Protein 2Z4U (pdb70)

Solvent-accessible surface area: 11642 Å² total; per-residue (Å²): 85,76,64,19,75,6,47,0,20,109,22,69,81,115,136,1,31,72,7,0,102,43,0,25,78,42,0,62,20,107,108,67,91,1,18,40,5,34,3,0,1,49,70,108,65,99,45,87,14,0,18,0,75,0,47,7,70,93,79,105,37,0,14,0,0,0,38,12,29,30,0,114,8,1,0,0,11,5,122,31,116,62,68,30,4,29,0,20,5,92,66,32,64,98,102,40,28,65,44,0,49,71,26,14,0,106,88,75,150,44,61,54,145,56,26,0,119,12,39,26,105,44,67,22,0,19,114,79,2,64,27,101,32,10,37,98,15,74,0,2,8,119,44,1,25,58,8,0,40,98,0,4,23,49,71,104,26,87,74,107,26,2,0,37,0,0,0,0,0,17,0,1,1,0,8,0,0,11,0,90,33,1,9,68,35,2,48,97,22,24,136,145,44,18,73,4,31,44,25,0,29,8,0,15,114,28,17,37,131,1,0,87,15,0,12,58,3,151,132,10,41,15,110,75,84,23,110,5,80,45,48,106,79,71,134,33,76,0,92,102,5,103,75,2,86,88,17,3,1,0,0,36,73,24,77,61,136,27,80,67,97

InterPro domains:
  IPR001574 Ribosome-inactivating protein [PF00161] (14-214)
  IPR001574 Ribosome-inactivating protein [PTHR33453] (5-234)
  IPR016138 Ribosome-inactivating protein, subdomain 1 [G3DSA:3.40.420.10] (1-177)
  IPR01613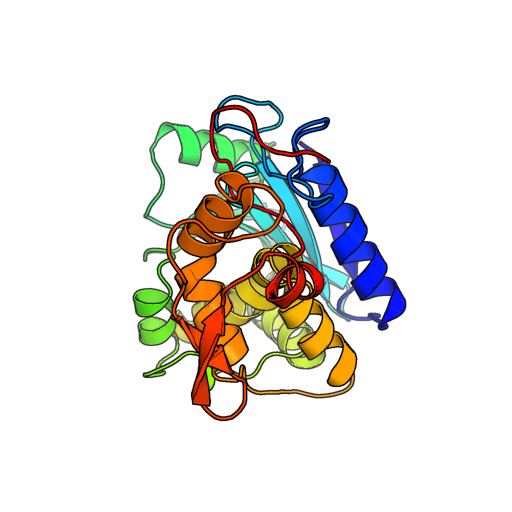9 Ribosome-inactivating protein, subdomain 2 [G3DSA:4.10.470.10] (180-258)
  IPR017988 Ribosome-inactivating protein conserved site [PS00275] (170-186)
  IPR017989 Ribosome-inactivating protein type 1/2 [PR00396] (14-27)
  IPR017989 Ribosome-inactivating protein type 1/2 [PR00396] (61-76)
  IPR017989 Ribosome-inactivating protein type 1/2 [PR00396] (134-148)
  IPR017989 Ribosome-inactivating protein type 1/2 [PR00396] (166-186)
  IPR017989 Ribosome-inactivating protein type 1/2 [PR00396] (198-215)
  IPR036041 Ribosome-inactivating protein superfamily [SSF56371] (2-260)

GO terms:
  GO:0030598 rRNA N-glycosylase activity (F, IDA)
  GO:0017148 negative regulation of translation (P, IDA)
  GO:0006952 defense response (P, IDA)

B-factor: mean 17.7, std 12.53, range [7.77, 157.91]

Organism: Phytolacca dioica (NCBI:txid29725)

Structure (mmCIF, N/CA/C/O backbone):
data_2Z4U
#
_entry.id   2Z4U
#
_cell.length_a   43.521
_cell.length_b   58.813
_cell.length_c   98.774
_cell.angle_alpha   90.00
_cell.angle_beta   90.00
_cell.angle_gamma   90.00
#
_symmetry.space_group_name_H-M   'P 21 21 21'
#
loop_
_entity.id
_entity.type
_entity.pdbx_description
1 polymer 'Ribosome-inactivating protein PD-L4'
2 non-polymer 1,2-ETHANEDIOL
3 water water
#
loop_
_atom_site.group_PDB
_atom_site.id
_atom_site.type_symbol
_atom_site.label_atom_id
_atom_site.label_alt_id
_atom_site.label_comp_id
_atom_site.label_asym_id
_atom_site.label_entity_id
_atom_site.label_seq_id
_atom_site.pdbx_PDB_ins_code
_atom_site.Cartn_x
_atom_site.Cartn_y
_atom_site.Cartn_z
_atom_site.occupancy
_atom_site.B_iso_or_equiv
_atom_site.auth_seq_id
_atom_site.auth_comp_id
_atom_site.auth_asym_id
_atom_site.auth_atom_id
_atom_site.pdbx_PDB_model_num
ATOM 1 N N . VAL A 1 1 ? -0.295 34.201 18.432 1.00 29.28 1 VAL A N 1
ATOM 2 C CA . VAL A 1 1 ? 0.857 33.317 18.256 1.00 22.37 1 VAL A CA 1
ATOM 3 C C . VAL A 1 1 ? 2.021 33.813 19.113 1.00 20.45 1 VAL A C 1
ATOM 4 O O . VAL A 1 1 ? 2.248 34.975 19.415 1.00 27.10 1 VAL A O 1
ATOM 8 N N . ASN A 1 2 ? 2.814 32.833 19.562 1.00 17.25 2 ASN A N 1
ATOM 9 C CA . ASN A 1 2 ? 3.952 33.100 20.430 1.00 19.43 2 ASN A CA 1
ATOM 10 C C . ASN A 1 2 ? 5.263 33.195 19.692 1.00 16.18 2 ASN A C 1
ATOM 11 O O . ASN A 1 2 ? 5.379 32.595 18.611 1.00 15.58 2 ASN A O 1
ATOM 16 N N . THR A 1 3 ? 6.166 33.994 20.289 1.00 15.12 3 THR A N 1
ATOM 17 C CA . THR A 1 3 ? 7.532 34.151 19.803 1.00 16.16 3 THR A CA 1
ATOM 18 C C . THR A 1 3 ? 8.513 33.493 20.776 1.00 16.11 3 THR A C 1
ATOM 19 O O . THR A 1 3 ? 8.515 33.818 21.967 1.00 24.62 3 THR A O 1
ATOM 23 N N . ILE A 1 4 ? 9.309 32.583 20.284 1.00 14.53 4 ILE A N 1
ATOM 24 C CA . ILE A 1 4 ? 10.406 31.974 21.006 1.00 15.85 4 ILE A CA 1
ATOM 25 C C . ILE A 1 4 ? 11.701 32.626 20.559 1.00 15.86 4 ILE A C 1
ATOM 26 O O . ILE A 1 4 ? 11.959 32.601 19.331 1.00 16.85 4 ILE A O 1
ATOM 31 N N . THR A 1 5 ? 12.487 33.169 21.471 1.00 14.06 5 THR A N 1
ATOM 32 C CA . THR A 1 5 ? 13.733 33.844 21.103 1.00 12.64 5 THR A CA 1
ATOM 33 C C . THR A 1 5 ? 14.905 32.984 21.430 1.00 12.39 5 THR A C 1
ATOM 34 O O . THR A 1 5 ? 14.974 32.397 22.548 1.00 15.21 5 THR A O 1
ATOM 38 N N . PHE A 1 6 ? 15.854 32.890 20.539 1.00 11.82 6 PHE A N 1
ATOM 39 C CA . PHE A 1 6 ? 17.130 32.221 20.746 1.00 11.50 6 PHE A CA 1
ATOM 40 C C . PHE A 1 6 ? 18.257 33.221 20.450 1.00 10.46 6 PHE A C 1
ATOM 41 O O . PHE A 1 6 ? 18.347 33.775 19.348 1.00 11.03 6 PHE A O 1
ATOM 49 N N . ASP A 1 7 ? 19.107 33.452 21.448 1.00 11.43 7 ASP A N 1
ATOM 50 C CA . ASP A 1 7 ? 20.213 34.397 21.353 1.00 10.53 7 ASP A CA 1
ATOM 51 C C . ASP A 1 7 ? 21.424 33.642 20.819 1.00 10.57 7 ASP A C 1
ATOM 52 O O . ASP A 1 7 ? 22.176 32.977 21.524 1.00 12.10 7 ASP A O 1
ATOM 57 N N . VAL A 1 8 ? 21.560 33.647 19.484 1.00 10.72 8 VAL A N 1
ATOM 58 C CA . VAL A 1 8 ? 22.639 32.925 18.818 1.00 10.73 8 VAL A CA 1
ATOM 59 C C . VAL A 1 8 ? 23.977 33.521 19.205 1.00 10.11 8 VAL A C 1
ATOM 60 O O . VAL A 1 8 ? 24.975 32.818 19.397 1.00 12.05 8 VAL A O 1
ATOM 64 N N . GLY A 1 9 ? 24.055 34.838 19.281 1.00 10.43 9 GLY A N 1
ATOM 65 C CA . GLY A 1 9 ? 25.268 35.556 19.589 1.00 12.33 9 GLY A CA 1
ATOM 66 C C . GLY A 1 9 ? 25.906 35.186 20.932 1.00 13.29 9 GLY A C 1
ATOM 67 O O . GLY A 1 9 ? 27.133 35.217 21.039 1.00 16.55 9 GLY A O 1
ATOM 68 N N . ASN A 1 10 ? 25.048 34.868 21.886 1.00 11.28 10 ASN A N 1
ATOM 69 C CA . ASN A 1 10 ? 25.524 34.517 23.233 1.00 11.48 10 ASN A CA 1
ATOM 70 C C . ASN A 1 10 ? 25.208 33.073 23.577 1.00 11.57 10 ASN A C 1
ATOM 71 O O . ASN A 1 10 ? 25.140 32.706 24.737 1.00 13.48 10 AS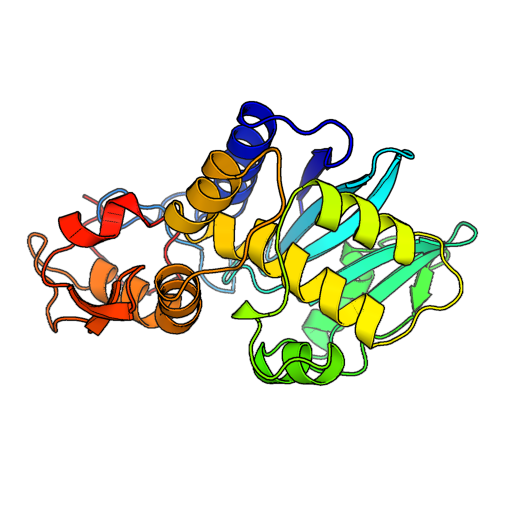N A O 1
ATOM 76 N N . ALA A 1 11 ? 25.006 32.203 22.586 1.00 11.46 11 ALA A N 1
ATOM 77 C CA . ALA A 1 11 ? 24.539 30.860 22.842 1.00 11.90 11 ALA A CA 1
ATOM 78 C C . ALA A 1 11 ? 25.502 30.011 23.657 1.00 11.29 11 ALA A C 1
ATOM 79 O O . ALA A 1 11 ? 26.718 30.159 23.546 1.00 13.40 11 ALA A O 1
ATOM 81 N N . THR A 1 12 ? 24.900 29.102 24.412 1.00 11.60 12 THR A N 1
ATOM 82 C CA . THR A 1 12 ? 25.595 28.012 25.089 1.00 11.38 12 THR A CA 1
ATOM 83 C C . THR A 1 12 ? 24.784 26.741 24.822 1.00 11.05 12 THR A C 1
ATOM 84 O O . THR A 1 12 ? 23.621 26.824 24.428 1.00 11.26 12 THR A O 1
ATOM 88 N N . ILE A 1 13 ? 25.382 25.618 25.149 1.00 11.34 13 ILE A N 1
ATOM 89 C CA . ILE A 1 13 ? 24.648 24.340 25.017 1.00 11.75 13 ILE A CA 1
ATOM 90 C C . ILE A 1 13 ? 23.402 24.373 25.824 1.00 12.00 13 ILE A C 1
ATOM 91 O O . ILE A 1 13 ? 22.346 23.947 25.271 1.00 13.57 13 ILE A O 1
ATOM 96 N N . ASN A 1 14 ? 23.431 24.837 27.067 1.00 13.26 14 ASN A N 1
ATOM 97 C CA . ASN A 1 14 ? 22.186 24.823 27.836 1.00 15.11 14 ASN A CA 1
ATOM 98 C C . ASN A 1 14 ? 21.147 25.785 27.310 1.00 13.26 14 ASN A C 1
ATOM 99 O O . ASN A 1 14 ? 19.978 25.482 27.362 1.00 14.00 14 ASN A O 1
ATOM 104 N N . LYS A 1 15 ? 21.566 26.947 26.787 1.00 12.40 15 LYS A N 1
ATOM 105 C CA . LYS A 1 15 ? 20.588 27.840 26.197 1.00 12.42 15 LYS A CA 1
ATOM 106 C C . LYS A 1 15 ? 19.915 27.219 24.966 1.00 11.74 15 LYS A C 1
ATOM 107 O O . LYS A 1 15 ? 18.748 27.408 24.702 1.00 11.72 15 LYS A O 1
ATOM 113 N N . TYR A 1 16 ? 20.712 26.475 24.164 1.00 10.93 16 TYR A N 1
ATOM 114 C CA . TYR A 1 16 ? 20.145 25.788 22.992 1.00 10.50 16 TYR A CA 1
ATOM 115 C C . TYR A 1 16 ? 19.168 24.686 23.384 1.00 10.47 16 TYR A C 1
ATOM 116 O O . TYR A 1 16 ? 18.138 24.495 22.788 1.00 11.24 16 TYR A O 1
ATOM 125 N N . ALA A 1 17 ? 19.556 23.949 24.427 1.00 11.95 17 ALA A N 1
ATOM 126 C CA . ALA A 1 17 ? 18.655 22.929 24.954 1.00 13.03 17 ALA A CA 1
ATOM 127 C C . ALA A 1 17 ? 17.344 23.551 25.413 1.00 12.40 17 ALA A C 1
ATOM 128 O O . ALA A 1 17 ? 16.287 22.958 25.133 1.00 13.23 17 ALA A O 1
ATOM 130 N N . THR A 1 18 ? 17.429 24.666 26.140 1.00 12.98 18 THR A N 1
ATOM 131 C CA . THR A 1 18 ? 16.206 25.326 26.575 1.00 13.44 18 THR A CA 1
ATOM 132 C C . THR A 1 18 ? 15.342 25.785 25.390 1.00 12.33 18 THR A C 1
ATOM 133 O O . THR A 1 18 ? 14.129 25.682 25.407 1.00 13.16 18 THR A O 1
ATOM 137 N N . PHE A 1 19 ? 16.023 26.344 24.383 1.00 12.20 19 PHE A N 1
ATOM 138 C CA . PHE A 1 19 ? 15.348 26.776 23.157 1.00 11.13 19 PHE A CA 1
ATOM 139 C C . PHE A 1 19 ? 14.597 25.607 22.527 1.00 10.16 19 PHE A C 1
ATOM 140 O O . PHE A 1 19 ? 13.415 25.764 22.152 1.00 10.84 19 PHE A O 1
ATOM 148 N N . MET A 1 20 ? 15.248 24.457 22.374 1.00 11.09 20 MET A N 1
ATOM 149 C CA . MET A 1 20 ? 14.619 23.279 21.778 1.00 11.16 20 MET A CA 1
ATOM 150 C C . MET A 1 20 ? 13.413 22.842 22.585 1.00 11.09 20 MET A C 1
ATOM 151 O O . MET A 1 20 ? 12.336 22.548 22.059 1.00 11.64 20 MET A O 1
ATOM 156 N N . GLU A 1 21 ? 13.568 22.809 23.920 1.00 11.72 21 GLU A N 1
ATOM 157 C CA . GLU A 1 21 ? 12.451 22.458 24.824 1.00 13.13 21 GLU A CA 1
ATOM 158 C C . GLU A 1 21 ? 11.302 23.421 24.652 1.00 12.14 21 GLU A C 1
ATOM 159 O O . GLU A 1 21 ? 10.141 22.992 24.543 1.00 13.21 21 GLU A O 1
ATOM 165 N N . SER A 1 22 ? 11.610 24.727 24.606 1.00 12.81 22 SER A N 1
ATOM 166 C CA . SER A 1 22 ? 10.562 25.730 24.492 1.00 13.10 22 SER A CA 1
ATOM 167 C C . SER A 1 22 ? 9.801 25.597 23.158 1.00 11.45 22 SER A C 1
ATOM 168 O O . SER A 1 22 ? 8.564 25.719 23.078 1.00 12.50 22 SER A O 1
ATOM 171 N N . LEU A 1 23 ? 10.557 25.389 22.063 1.00 11.39 23 LEU A N 1
ATOM 172 C CA . LEU A 1 23 ? 9.933 25.260 20.735 1.00 11.84 23 LEU A CA 1
ATOM 173 C C . LEU A 1 23 ? 9.087 24.011 20.652 1.00 10.56 23 LEU A C 1
ATOM 174 O O . LEU A 1 23 ? 7.958 24.045 20.182 1.00 11.19 23 LEU A O 1
ATOM 179 N N . ARG A 1 24 ? 9.581 22.879 21.159 1.00 11.03 24 ARG A N 1
ATOM 180 C CA . ARG A 1 24 ? 8.784 21.662 21.182 1.00 10.84 24 ARG A CA 1
ATOM 181 C C . ARG A 1 24 ? 7.536 21.846 22.038 1.00 11.14 24 ARG A C 1
ATOM 182 O O . ARG A 1 24 ? 6.440 21.398 21.615 1.00 12.25 24 ARG A O 1
ATOM 190 N N . ASN A 1 25 ? 7.681 22.491 23.220 1.00 11.69 25 ASN A N 1
ATOM 191 C CA . ASN A 1 25 ? 6.495 22.626 24.063 1.00 13.31 25 ASN A CA 1
ATOM 192 C C . ASN A 1 25 ? 5.452 23.565 23.514 1.00 12.38 25 ASN A C 1
ATOM 193 O O . ASN A 1 25 ? 4.259 23.401 23.758 1.00 14.18 25 ASN A O 1
ATOM 198 N N . GLU A 1 26 ? 5.904 24.571 22.765 1.00 12.64 26 GLU A N 1
ATOM 199 C CA . GLU A 1 26 ? 4.940 25.475 22.123 1.00 13.20 26 GLU A CA 1
ATOM 200 C C . GLU A 1 26 ? 4.201 24.798 20.978 1.00 14.34 26 GLU A C 1
ATOM 201 O O . GLU A 1 26 ? 2.978 24.921 20.743 1.00 17.46 26 GLU A O 1
ATOM 207 N N . ALA A 1 27 ? 4.984 24.067 20.160 1.00 13.59 27 ALA A N 1
ATOM 208 C CA . ALA A 1 27 ? 4.412 23.541 18.930 1.00 14.55 27 ALA A CA 1
ATOM 209 C C . ALA A 1 27 ? 3.571 22.283 19.135 1.00 12.92 27 ALA A C 1
ATOM 210 O O . ALA A 1 27 ? 2.568 22.067 18.414 1.00 14.58 27 ALA A O 1
ATOM 212 N N . LYS A 1 28 ? 3.934 21.416 20.069 1.00 12.56 28 LYS A N 1
ATOM 213 C CA . LYS A 1 28 ? 3.228 20.163 20.238 1.00 12.94 28 LYS A CA 1
ATOM 214 C C . LYS A 1 28 ? 1.774 20.376 20.535 1.00 13.00 28 LYS A C 1
ATOM 215 O O . LYS A 1 28 ? 1.327 21.390 21.118 1.00 13.19 28 LYS A O 1
ATOM 221 N N . ASP A 1 29 ? 0.944 19.433 20.100 1.00 12.99 29 ASP A N 1
ATOM 222 C CA . ASP A 1 29 ? -0.420 19.333 20.603 1.00 13.28 29 ASP A CA 1
ATOM 223 C C . ASP A 1 29 ? -0.402 19.255 22.108 1.00 13.84 29 ASP A C 1
ATOM 224 O O . ASP A 1 29 ? 0.493 18.629 22.688 1.00 16.34 29 ASP A O 1
ATOM 229 N N . PRO A 1 30 ? -1.342 19.881 22.869 1.00 15.35 30 PRO A N 1
ATOM 230 C CA . PRO A 1 30 ? -1.297 19.780 24.335 1.00 17.57 30 PRO A CA 1
ATOM 231 C C . PRO A 1 30 ? -1.411 18.353 24.844 1.00 16.73 30 PRO A C 1
ATOM 232 O O . PRO A 1 30 ? -0.971 18.137 25.980 1.00 22.99 30 PRO A O 1
ATOM 236 N N . THR A 1 31 ? -1.952 17.423 24.091 1.00 17.25 31 THR A N 1
ATOM 237 C CA . THR A 1 31 ? -2.183 16.074 24.608 1.00 20.12 31 THR A CA 1
ATOM 238 C C . THR A 1 31 ? -1.592 14.970 23.770 1.00 17.53 31 THR A C 1
ATOM 239 O O . THR A 1 31 ? -1.081 13.975 24.304 1.00 19.17 31 THR A O 1
ATOM 243 N N . LEU A 1 32 ? -1.612 15.088 22.436 1.00 15.77 32 LEU A N 1
ATOM 244 C CA . LEU A 1 32 ? -1.250 13.970 21.574 1.00 15.10 32 LEU A CA 1
ATOM 245 C C . LEU A 1 32 ? 0.205 13.555 21.807 1.00 15.13 32 LEU A C 1
ATOM 246 O O . LEU A 1 32 ? 1.131 14.371 21.801 1.00 14.58 32 LEU A O 1
ATOM 251 N N . LYS A 1 33 ? 0.440 12.266 21.927 1.00 14.95 33 LYS A N 1
ATOM 252 C CA . LYS A 1 33 ? 1.777 11.695 22.016 1.00 14.25 33 LYS A CA 1
ATOM 253 C C . LYS A 1 33 ? 1.654 10.209 21.685 1.00 14.51 33 LYS A C 1
ATOM 254 O O . LYS A 1 33 ? 0.584 9.573 21.857 1.00 15.90 33 LYS A O 1
ATOM 260 N N . CYS A 1 34 ? 2.774 9.630 21.222 1.00 13.66 34 CYS A N 1
ATOM 261 C CA . CYS A 1 34 ? 2.839 8.196 21.008 1.00 13.72 34 CYS A CA 1
ATOM 262 C C . CYS A 1 34 ? 4.163 7.710 21.568 1.00 12.56 34 CYS A C 1
ATOM 263 O O . CYS A 1 34 ? 5.219 8.301 21.301 1.00 12.43 34 CYS A O 1
ATOM 266 N N . TYR A 1 35 ? 4.133 6.652 22.360 1.00 13.54 35 TYR A N 1
ATOM 267 C CA . TYR A 1 35 ? 5.354 6.089 22.953 1.00 12.65 35 TYR A CA 1
ATOM 268 C C . TYR A 1 35 ? 6.117 7.166 23.712 1.00 13.29 35 TYR A C 1
ATOM 269 O O . TYR A 1 35 ? 7.355 7.186 23.783 1.00 12.82 35 TYR A O 1
ATOM 278 N N . GLY A 1 36 ? 5.356 8.089 24.314 1.00 14.90 36 GLY A N 1
ATOM 279 C CA . GLY A 1 36 ? 5.947 9.123 25.151 1.00 15.51 36 GLY A CA 1
ATOM 280 C C . GLY A 1 36 ? 6.486 10.290 24.389 1.00 14.51 36 GLY A C 1
ATOM 281 O O . GLY A 1 36 ? 6.999 11.266 24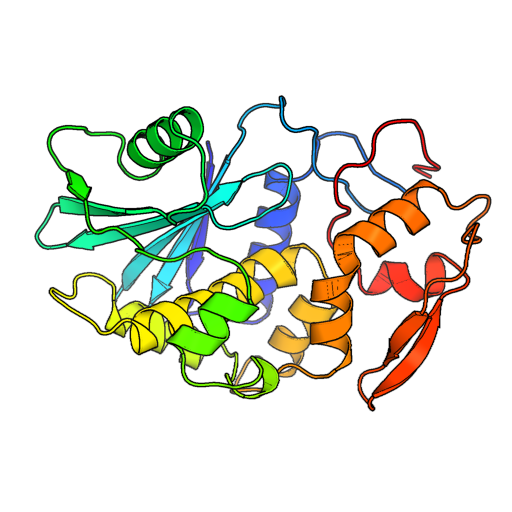.954 1.00 24.13 36 GLY A O 1
ATOM 282 N N . ILE A 1 37 ? 6.427 10.272 23.040 1.00 12.79 37 ILE A N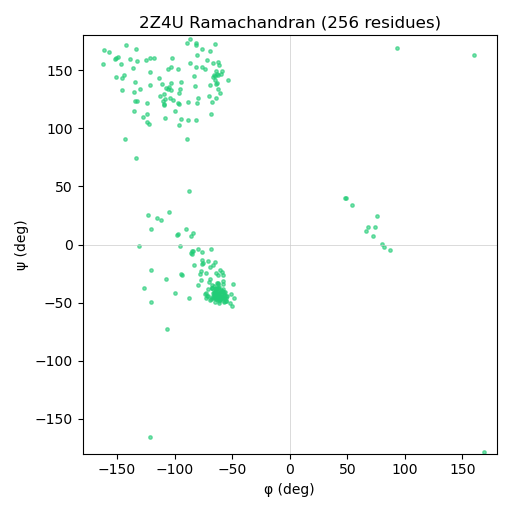 1
ATOM 283 C CA . ILE A 1 37 ? 6.987 11.307 22.184 1.00 12.11 37 ILE A CA 1
ATOM 284 C C . ILE A 1 37 ? 5.887 12.275 21.784 1.00 11.72 37 ILE A C 1
ATOM 285 O O . ILE A 1 37 ? 4.864 11.838 21.247 1.00 12.42 37 ILE A O 1
ATOM 290 N N . PRO A 1 38 ? 6.032 13.539 22.094 1.00 12.02 38 PRO A N 1
ATOM 291 C CA . PRO A 1 38 ? 4.940 14.480 21.763 1.00 12.17 38 PRO A CA 1
ATOM 292 C C . PRO A 1 38 ? 4.727 14.553 20.235 1.00 11.63 38 PRO A C 1
ATOM 293 O O . PRO A 1 38 ? 5.653 14.497 19.448 1.00 11.66 38 PRO A O 1
ATOM 297 N N . MET A 1 39 ? 3.428 14.749 19.886 1.00 13.35 39 MET A N 1
ATOM 298 C CA . MET A 1 39 ? 3.027 14.905 18.484 1.00 12.61 39 MET A CA 1
ATOM 299 C C . MET A 1 39 ? 2.507 16.293 18.232 1.00 12.65 39 MET A C 1
ATOM 300 O O . MET A 1 39 ? 1.832 16.896 19.052 1.00 13.70 39 MET A O 1
ATOM 305 N N . LEU A 1 40 ? 2.828 16.805 17.032 1.00 11.67 40 LEU A N 1
ATOM 306 C CA . LEU A 1 40 ? 2.264 18.053 16.521 1.00 11.74 40 LEU A CA 1
ATOM 307 C C . LEU A 1 40 ? 0.786 17.915 16.258 1.00 12.09 40 LEU A C 1
ATOM 308 O O . LEU A 1 40 ? 0.271 16.811 16.024 1.00 12.15 40 LEU A O 1
ATOM 313 N N . PRO A 1 41 ? 0.069 19.039 16.270 1.00 12.15 41 PRO A N 1
ATOM 314 C CA . PRO A 1 41 ? -1.389 19.015 16.113 1.00 13.50 41 PRO A CA 1
ATOM 315 C C . PRO A 1 41 ? -1.799 18.905 14.659 1.00 12.04 41 PRO A C 1
ATOM 316 O O . PRO A 1 41 ? -1.003 19.023 13.740 1.00 14.24 41 PRO A O 1
ATOM 320 N N . ASP A 1 42 ? -3.104 18.714 14.523 1.00 12.81 42 ASP A N 1
ATOM 321 C CA . ASP A 1 42 ? -3.695 18.826 13.185 1.00 14.64 42 ASP A CA 1
ATOM 322 C C . ASP A 1 42 ? -3.583 20.235 12.656 1.00 12.90 42 ASP A C 1
ATOM 323 O O . ASP A 1 42 ? -3.153 21.137 13.337 1.00 15.10 42 ASP A O 1
ATOM 328 N N . SER A 1 43 ? -3.954 20.435 11.384 1.00 13.84 43 SER A N 1
ATOM 329 C CA . SER A 1 43 ? -3.772 21.712 10.721 1.00 15.19 43 SER A CA 1
ATOM 330 C C . SER A 1 43 ? -4.786 22.756 11.128 1.00 12.92 43 SER A C 1
ATOM 331 O O . SER A 1 43 ? -4.688 23.903 10.692 1.00 15.30 43 SER A O 1
ATOM 334 N N . ASN A 1 44 ? -5.785 22.366 11.931 1.00 11.60 44 ASN A N 1
ATOM 335 C CA . ASN A 1 44 ? -6.821 23.291 12.429 1.00 11.77 44 ASN A CA 1
ATOM 336 C C . ASN A 1 44 ? -6.530 23.910 13.786 1.00 12.04 44 ASN A C 1
ATOM 337 O O . ASN A 1 44 ? -7.094 24.988 14.126 1.00 14.37 44 ASN A O 1
ATOM 342 N N . LEU A 1 45 ? -5.752 23.292 14.648 1.00 12.04 45 LEU A N 1
ATOM 343 C CA . LEU A 1 45 ? -5.537 23.805 16.005 1.00 12.08 45 LEU A CA 1
ATOM 344 C C . LEU A 1 45 ? -4.861 25.147 15.970 1.00 12.65 45 LEU A C 1
ATOM 345 O O . LEU A 1 45 ? -3.935 25.371 15.186 1.00 13.02 45 LEU A O 1
ATOM 350 N N . THR A 1 46 ? -5.341 26.035 16.849 1.00 13.39 46 THR A N 1
ATOM 351 C CA . THR A 1 46 ? -4.767 27.341 16.995 1.00 13.32 46 THR A CA 1
ATOM 352 C C . THR A 1 46 ? -3.884 27.464 18.256 1.00 13.64 46 THR A C 1
ATOM 353 O O . THR A 1 46 ? -4.191 26.758 19.237 1.00 17.51 46 THR A O 1
ATOM 357 N N . PRO A 1 47 ? -2.895 28.317 18.302 1.00 14.44 47 PRO A N 1
ATOM 358 C CA . PRO A 1 47 ? -2.398 29.082 17.140 1.00 14.43 47 PRO A CA 1
ATOM 359 C C . PRO A 1 47 ? -1.841 28.122 16.049 1.00 12.74 47 PRO A C 1
ATOM 360 O O . PRO A 1 47 ? -1.344 27.045 16.419 1.00 12.30 47 PRO A O 1
ATOM 364 N N . LYS A 1 48 ? -2.018 28.522 14.792 1.00 12.06 48 LYS A N 1
ATOM 365 C CA . LYS A 1 48 ? -1.565 27.653 13.694 1.00 11.07 48 LYS A CA 1
ATOM 366 C C . LYS A 1 48 ? -0.101 27.848 13.408 1.00 11.10 48 LYS A C 1
ATOM 367 O O . LYS A 1 48 ? 0.445 27.125 12.550 1.00 12.02 48 LYS A O 1
ATOM 373 N N . TYR A 1 49 ? 0.562 28.817 14.058 1.00 10.78 49 TYR A N 1
ATOM 374 C CA . TYR A 1 49 ? 1.903 29.234 13.699 1.00 11.55 49 TYR A CA 1
ATOM 375 C C . TYR A 1 49 ? 2.721 29.475 14.964 1.00 10.58 49 TYR A C 1
ATOM 376 O O . TYR A 1 49 ? 2.113 29.669 16.047 1.00 11.94 49 TYR A O 1
ATOM 385 N N . VAL A 1 50 ? 4.033 29.451 14.823 1.00 11.08 50 VAL A N 1
ATOM 386 C CA . VAL A 1 50 ? 4.970 29.824 15.894 1.00 11.31 50 VAL A CA 1
ATOM 387 C C . VAL A 1 50 ? 6.036 30.737 15.288 1.00 10.13 50 VAL A C 1
ATOM 388 O O . VAL A 1 50 ? 6.469 30.494 14.152 1.00 12.10 50 VAL A O 1
ATOM 392 N N . LEU A 1 51 ? 6.436 31.764 15.989 1.00 10.65 51 LEU A N 1
ATOM 393 C CA . LEU A 1 51 ? 7.513 32.625 15.538 1.00 10.45 51 LEU A CA 1
ATOM 394 C C . LEU A 1 51 ? 8.768 32.301 16.306 1.00 10.38 51 LEU A C 1
ATOM 395 O O . LEU A 1 51 ? 8.712 32.083 17.518 1.00 11.88 51 LEU A O 1
ATOM 400 N N . VAL A 1 52 ? 9.881 32.281 15.638 1.00 10.10 52 VAL A N 1
ATOM 401 C CA . VAL A 1 52 ? 11.203 32.023 16.239 1.00 10.47 52 VAL A CA 1
ATOM 402 C C . VAL A 1 52 ? 12.115 33.190 15.899 1.00 10.36 52 VAL A C 1
ATOM 403 O O . VAL A 1 52 ? 12.481 33.409 14.713 1.00 10.55 52 VAL A O 1
ATOM 407 N N . LYS A 1 53 ? 12.502 33.967 16.898 1.00 10.43 53 LYS A N 1
ATOM 408 C CA . LYS A 1 53 ? 13.355 35.128 16.752 1.00 10.29 53 LYS A CA 1
ATOM 409 C C . LYS A 1 53 ? 14.788 34.710 17.050 1.00 10.18 53 LYS A C 1
ATOM 410 O O . LYS A 1 53 ? 15.064 34.250 18.143 1.00 13.35 53 LYS A O 1
ATOM 416 N N . LEU A 1 54 ? 15.672 34.892 16.087 1.00 9.97 54 LEU A N 1
ATOM 417 C CA . LEU A 1 54 ? 17.064 34.573 16.205 1.00 10.14 54 LEU A CA 1
ATOM 418 C C . LEU A 1 54 ? 17.867 35.895 16.290 1.00 10.30 54 LEU A C 1
ATOM 419 O O . LEU A 1 54 ? 17.782 36.759 15.422 1.00 10.86 54 LEU A O 1
ATOM 424 N N . GLN A 1 55 ? 18.672 36.013 17.349 1.00 11.21 55 GLN A N 1
ATOM 425 C CA . GLN A 1 55 ? 19.415 37.226 17.614 1.00 10.93 55 GLN A CA 1
ATOM 426 C C . GLN A 1 55 ? 20.901 37.005 17.449 1.00 10.38 55 GLN A C 1
ATOM 427 O O . GLN A 1 55 ? 21.475 36.081 18.053 1.00 11.04 55 GLN A O 1
ATOM 433 N N . ASP A 1 56 ? 21.569 37.839 16.657 1.00 10.59 56 ASP A N 1
ATOM 434 C CA . ASP A 1 56 ? 23.001 37.754 16.452 1.00 10.39 56 ASP A CA 1
ATOM 435 C C . ASP A 1 56 ? 23.752 38.546 17.537 1.00 11.37 56 ASP A C 1
ATOM 436 O O . ASP A 1 56 ? 23.155 39.208 18.377 1.00 11.23 56 ASP A O 1
ATOM 441 N N . ALA A 1 57 ? 25.086 38.464 17.470 1.00 11.50 57 ALA A N 1
ATOM 442 C CA . ALA A 1 57 ? 25.961 39.076 18.444 1.00 12.95 57 ALA A CA 1
ATOM 443 C C . ALA A 1 57 ? 25.911 40.588 18.417 1.00 13.36 57 ALA A C 1
ATOM 444 O O . ALA A 1 57 ? 26.348 41.251 19.371 1.00 18.75 57 ALA A O 1
ATOM 446 N N . SER A 1 58 ? 25.406 41.178 17.353 1.00 12.78 58 SER A N 1
ATOM 447 C CA . SER A 1 58 ? 25.258 42.612 17.198 1.00 14.49 58 SER A CA 1
ATOM 448 C C . SER A 1 58 ? 23.827 43.031 17.567 1.00 14.23 58 SER A C 1
ATOM 449 O O . SER A 1 58 ? 23.496 44.184 17.330 1.00 18.77 58 SER A O 1
ATOM 452 N N . SER A 1 59 ? 23.019 42.158 18.115 1.00 13.86 59 SER A N 1
ATOM 453 C CA . SER A 1 59 ? 21.631 42.345 18.542 1.00 14.97 59 SER A CA 1
ATOM 454 C C . SER A 1 59 ? 20.663 42.556 17.383 1.00 13.76 59 SER A C 1
ATOM 455 O O . SER A 1 59 ? 19.527 42.984 17.590 1.00 19.85 59 SER A O 1
ATOM 458 N N . LYS A 1 60 ? 21.093 42.245 16.157 1.00 12.36 60 LYS A N 1
ATOM 459 C CA . LYS A 1 60 ? 20.159 42.240 15.025 1.00 12.28 60 LYS A CA 1
ATOM 460 C C . LYS A 1 60 ? 19.418 40.920 15.050 1.00 10.92 60 LYS A C 1
ATOM 461 O O . LYS A 1 60 ? 19.981 39.900 15.479 1.00 13.99 60 LYS A O 1
ATOM 467 N N . THR A 1 61 ? 18.217 40.902 14.518 1.00 10.38 61 THR A N 1
ATOM 468 C CA . THR A 1 61 ? 17.410 39.709 14.542 1.00 10.05 61 THR A CA 1
ATOM 469 C C . THR A 1 61 ? 16.790 39.394 13.202 1.00 9.89 61 THR A C 1
ATOM 470 O O . THR A 1 61 ? 16.553 40.256 12.349 1.00 9.76 61 THR A O 1
ATOM 474 N N . ILE A 1 62 ? 16.443 38.111 13.053 1.00 9.30 62 ILE A N 1
ATOM 475 C CA . ILE A 1 62 ? 15.571 37.608 12.011 1.00 9.40 62 ILE A CA 1
ATOM 476 C C . ILE A 1 62 ? 14.525 36.762 12.693 1.00 9.41 62 ILE A C 1
ATOM 477 O O . ILE A 1 62 ? 14.877 35.933 13.561 1.00 10.19 62 ILE A O 1
ATOM 482 N N . THR A 1 63 ? 13.253 36.936 12.332 1.00 9.09 63 THR A N 1
ATOM 483 C CA . THR A 1 63 ? 12.200 36.095 12.889 1.00 9.27 63 THR A CA 1
ATOM 484 C C . THR A 1 63 ? 11.686 35.163 11.808 1.00 9.08 63 THR A C 1
ATOM 485 O O . THR A 1 63 ? 11.207 35.582 10.756 1.00 9.17 63 THR A O 1
ATOM 489 N N . LEU A 1 64 ? 11.810 33.839 12.075 1.00 9.50 64 LEU A N 1
ATOM 490 C CA . LEU A 1 64 ? 11.223 32.828 11.227 1.00 8.97 64 LEU A CA 1
ATOM 491 C C . LEU A 1 64 ? 9.763 32.633 11.607 1.00 9.52 64 LEU A C 1
ATOM 492 O O . LEU A 1 64 ? 9.427 32.632 12.805 1.00 10.27 64 LEU A O 1
ATOM 497 N N . MET A 1 65 ? 8.903 32.351 10.626 1.00 8.78 65 MET A N 1
ATOM 498 C CA . MET A 1 65 ? 7.546 31.928 10.873 1.00 9.71 65 MET A CA 1
ATOM 499 C C . MET A 1 65 ? 7.387 30.459 10.506 1.00 9.38 65 MET A C 1
ATOM 500 O O . ME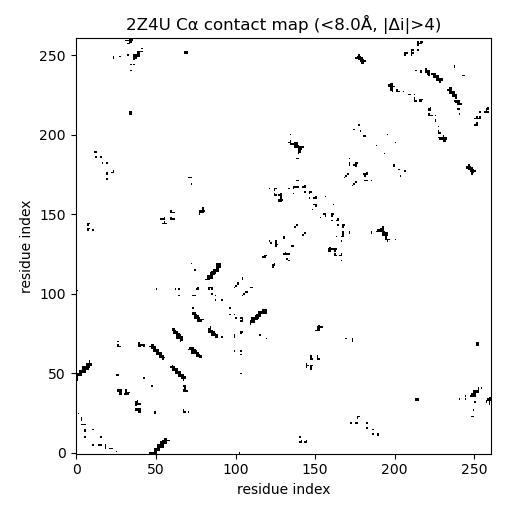T A 1 65 ? 7.652 30.086 9.357 1.00 9.96 65 MET A O 1
ATOM 505 N N . LEU A 1 66 ? 6.993 29.654 11.476 1.00 9.06 66 LEU A N 1
ATOM 506 C CA . LEU A 1 66 ? 6.868 28.213 11.322 1.00 9.22 66 LEU A CA 1
ATOM 507 C C . LEU A 1 66 ? 5.383 27.829 11.361 1.00 9.30 66 LEU A C 1
ATOM 508 O O . LEU A 1 66 ? 4.619 28.354 12.171 1.00 10.97 66 LEU A O 1
ATOM 513 N N . ARG A 1 67 ? 4.979 26.929 10.490 1.00 9.43 67 ARG A N 1
ATOM 514 C CA . ARG A 1 67 ? 3.687 26.279 10.585 1.00 9.85 67 ARG A CA 1
ATOM 515 C C . ARG A 1 67 ? 3.710 25.339 11.774 1.00 10.89 67 ARG A C 1
ATOM 516 O O . ARG A 1 67 ? 4.616 24.489 11.870 1.00 13.14 67 ARG A O 1
ATOM 531 N N . ARG A 1 68 ? 2.745 25.427 12.691 1.00 12.29 68 ARG A N 1
ATOM 532 C CA . ARG A 1 68 ? 2.814 24.559 13.849 1.00 16.41 68 ARG A CA 1
ATOM 533 C C . ARG A 1 68 ? 2.618 23.103 13.533 1.00 17.14 68 ARG A C 1
ATOM 534 O O . ARG A 1 68 ? 3.221 22.203 14.144 1.00 22.81 68 ARG A O 1
ATOM 542 N N . ASN A 1 69 ? 1.731 22.791 12.587 1.00 14.05 69 ASN A N 1
ATOM 543 C CA . ASN A 1 69 ? 1.401 21.398 12.423 1.00 17.41 69 ASN A CA 1
ATOM 544 C C . ASN A 1 69 ? 2.553 20.615 11.773 1.00 17.42 69 ASN A C 1
ATOM 545 O O . ASN A 1 69 ? 2.623 19.377 11.995 1.00 24.12 69 ASN A O 1
ATOM 550 N N . ASN A 1 70 ? 3.461 21.199 11.008 1.00 15.54 70 ASN A N 1
ATOM 551 C CA . ASN A 1 70 ? 4.563 20.449 10.436 1.00 14.40 70 ASN A CA 1
ATOM 552 C C . ASN A 1 70 ? 5.950 21.100 10.639 1.00 12.56 70 ASN A C 1
ATOM 553 O O . ASN A 1 70 ? 6.922 20.449 10.214 1.00 13.12 70 ASN A O 1
ATOM 558 N N . LEU A 1 71 ? 6.028 22.274 11.275 1.00 12.04 71 LEU A N 1
ATOM 559 C CA . LEU A 1 71 ? 7.280 23.013 11.552 1.00 11.99 71 LEU A CA 1
ATOM 560 C C . LEU A 1 71 ? 7.979 23.515 10.295 1.00 10.34 71 LEU A C 1
ATOM 561 O O . LEU A 1 71 ? 9.123 23.973 10.371 1.00 12.33 71 LEU A O 1
ATOM 566 N N . TYR A 1 72 ? 7.309 23.458 9.141 1.00 9.50 72 TYR A N 1
ATOM 567 C CA . TYR A 1 72 ? 7.915 24.050 7.944 1.00 8.91 72 TYR A CA 1
ATOM 568 C C . TYR A 1 72 ? 8.047 25.555 8.109 1.00 8.49 72 TYR A C 1
ATOM 569 O O . TYR A 1 72 ? 7.147 26.222 8.628 1.00 9.46 72 TYR A O 1
ATOM 586 N N . VAL A 1 73 ? 9.159 26.121 7.627 1.00 8.65 73 VAL A N 1
ATOM 587 C CA . VAL A 1 73 ? 9.334 27.575 7.592 1.00 8.88 73 VAL A CA 1
ATOM 588 C C . VAL A 1 73 ? 8.604 28.159 6.406 1.00 8.49 73 VAL A C 1
ATOM 589 O O . VAL A 1 73 ? 8.758 27.737 5.244 1.00 9.42 73 VAL A O 1
ATOM 593 N N . MET A 1 74 ? 7.745 29.125 6.673 1.00 8.63 74 MET A N 1
ATOM 594 C CA . MET A 1 74 ? 6.895 29.791 5.722 1.00 8.91 74 MET A CA 1
ATOM 595 C C . MET A 1 74 ? 7.488 31.065 5.174 1.00 8.59 74 MET A C 1
ATOM 596 O O . MET A 1 74 ? 7.114 31.536 4.082 1.00 8.97 74 MET A O 1
ATOM 601 N N . GLY A 1 75 ? 8.377 31.694 5.931 1.00 9.08 75 GLY A N 1
ATOM 602 C CA . GLY A 1 75 ? 8.965 32.969 5.590 1.00 9.44 75 GLY A CA 1
ATOM 603 C C . GLY A 1 75 ? 9.700 33.514 6.792 1.00 8.69 75 GLY A C 1
ATOM 604 O O . GLY A 1 75 ? 9.800 32.853 7.848 1.00 9.25 75 GLY A O 1
ATOM 605 N N . TYR A 1 76 ? 10.268 34.705 6.651 1.00 8.82 76 TYR A N 1
ATOM 606 C CA . TYR A 1 76 ? 10.977 35.327 7.744 1.00 8.76 76 TYR A CA 1
ATOM 607 C C . TYR A 1 76 ? 10.834 36.856 7.608 1.00 8.65 76 TYR A C 1
ATOM 608 O O . TYR A 1 76 ? 10.528 37.362 6.540 1.00 9.01 76 TYR A O 1
ATOM 617 N N . SER A 1 77 ? 11.096 37.551 8.719 1.00 8.64 77 SER A N 1
ATOM 618 C CA . SER A 1 77 ? 11.113 39.014 8.710 1.00 9.02 77 SER A CA 1
ATOM 619 C C . SER A 1 77 ? 12.448 39.506 9.251 1.00 9.10 77 SER A C 1
ATOM 620 O O . SER A 1 77 ? 13.136 38.865 10.035 1.00 9.12 77 SER A O 1
ATOM 623 N N . ASP A 1 78 ? 12.730 40.758 8.873 1.00 8.93 78 ASP A N 1
ATOM 624 C CA . ASP A 1 78 ? 13.833 41.510 9.476 1.00 9.01 78 ASP A CA 1
ATOM 625 C C . ASP A 1 78 ? 13.429 42.975 9.523 1.00 9.03 78 ASP A C 1
ATOM 626 O O . ASP A 1 78 ? 12.660 43.481 8.709 1.00 10.13 78 ASP A O 1
ATOM 631 N N . LEU A 1 79 ? 14.043 43.711 10.471 1.00 9.78 79 LEU A N 1
ATOM 632 C CA . LEU A 1 79 ? 13.913 45.162 10.526 1.00 9.94 79 LEU A CA 1
ATOM 633 C C . LEU A 1 79 ? 14.859 45.801 9.532 1.00 9.77 79 LEU A C 1
ATOM 634 O O . LEU A 1 79 ? 16.069 45.582 9.604 1.00 10.76 79 LEU A O 1
ATOM 639 N N . TYR A 1 80 ? 14.303 46.589 8.603 1.00 10.24 80 TYR A N 1
ATOM 640 C CA . TYR A 1 80 ? 15.120 47.170 7.554 1.00 10.79 80 TYR A CA 1
ATOM 641 C C . TYR A 1 80 ? 14.716 48.635 7.418 1.00 10.24 80 TYR A C 1
ATOM 642 O O . TYR A 1 80 ? 13.590 48.950 7.029 1.00 10.28 80 TYR A O 1
ATOM 651 N N . ASN A 1 81 ? 15.653 49.528 7.734 1.00 11.03 81 ASN A N 1
ATOM 652 C CA . ASN A 1 81 ? 15.398 50.969 7.655 1.00 12.33 81 ASN A CA 1
ATOM 653 C C . ASN A 1 81 ? 14.079 51.358 8.349 1.00 11.71 81 ASN A C 1
ATOM 654 O O . ASN A 1 81 ? 13.318 52.166 7.828 1.00 13.40 81 ASN A O 1
ATOM 659 N N . GLY A 1 82 ? 13.869 50.707 9.488 1.00 12.15 82 GLY A N 1
ATOM 660 C CA . GLY A 1 82 ? 12.721 51.036 10.301 1.00 12.78 82 GLY A CA 1
ATOM 661 C C . GLY A 1 82 ? 11.454 50.287 9.946 1.00 13.02 82 GLY A C 1
ATOM 662 O O . GLY A 1 82 ? 10.416 50.446 10.650 1.00 14.81 82 GLY A O 1
ATOM 663 N N . LYS A 1 83 ? 11.469 49.492 8.894 1.00 11.07 83 LYS A N 1
ATOM 664 C CA . LYS A 1 83 ? 10.291 48.791 8.401 1.00 11.09 83 LYS A CA 1
ATOM 665 C C . LYS A 1 83 ? 10.390 47.324 8.750 1.00 10.04 83 LYS A C 1
ATOM 666 O O . LYS A 1 83 ? 11.460 46.711 8.789 1.00 12.13 83 LYS A O 1
ATOM 672 N N . CYS A 1 84 ? 9.228 46.705 8.928 1.00 10.74 84 CYS A N 1
ATOM 673 C CA . CYS A 1 84 ? 9.120 45.263 9.061 1.00 10.69 84 CYS A CA 1
ATOM 674 C C . CYS A 1 84 ? 9.143 44.688 7.659 1.00 9.77 84 CYS A C 1
ATOM 675 O O . CYS A 1 84 ? 8.166 44.837 6.915 1.00 11.12 84 CYS A O 1
ATOM 678 N N . ARG A 1 85 ? 10.242 44.065 7.278 1.00 9.81 85 ARG A N 1
ATOM 679 C CA . ARG A 1 85 ? 10.455 43.567 5.927 1.00 9.19 85 ARG A CA 1
ATOM 680 C C . ARG A 1 85 ? 10.151 42.058 5.959 1.00 8.65 85 ARG A C 1
ATOM 681 O O . ARG A 1 85 ? 10.854 41.297 6.627 1.00 9.59 85 ARG A O 1
ATOM 689 N N . TYR A 1 86 ? 9.102 41.666 5.234 1.00 9.33 86 TYR A N 1
ATOM 690 C CA . TYR A 1 86 ? 8.640 40.264 5.244 1.00 9.04 86 TYR A CA 1
ATOM 691 C C . TYR A 1 86 ? 9.031 39.576 3.941 1.00 8.37 86 TYR A C 1
ATOM 692 O O . TYR A 1 86 ? 8.830 40.115 2.834 1.00 9.28 86 TYR A O 1
ATOM 701 N N . HIS A 1 87 ? 9.561 38.373 4.106 1.00 8.50 87 HIS A N 1
ATOM 702 C CA . HIS A 1 87 ? 10.112 37.539 3.047 1.00 9.10 87 HIS A CA 1
ATOM 703 C C . HIS A 1 87 ? 9.373 36.217 3.052 1.00 8.93 87 HIS A C 1
ATOM 704 O O . HIS A 1 87 ? 9.618 35.373 3.945 1.00 9.30 87 HIS A O 1
ATOM 711 N N . ILE A 1 88 ? 8.473 36.004 2.115 1.00 8.86 88 ILE A N 1
ATOM 712 C CA . ILE A 1 88 ? 7.572 34.850 2.109 1.00 9.20 88 ILE A CA 1
ATOM 713 C C . ILE A 1 88 ? 8.013 33.914 1.022 1.00 8.63 88 ILE A C 1
ATOM 714 O O . ILE A 1 88 ? 8.289 34.326 -0.109 1.00 9.28 88 ILE A O 1
ATOM 719 N N . PHE A 1 89 ? 8.079 32.593 1.321 1.00 8.97 89 PHE A N 1
ATOM 720 C CA . PHE A 1 89 ? 8.326 31.586 0.303 1.00 9.18 89 PHE A CA 1
ATOM 721 C C . PHE A 1 89 ? 7.212 31.595 -0.742 1.00 8.95 89 PHE A C 1
ATOM 722 O O . PHE A 1 89 ? 6.049 31.903 -0.452 1.00 10.18 89 PHE A O 1
ATOM 730 N N . ASN A 1 90 ? 7.570 31.141 -1.959 1.00 9.30 90 ASN A N 1
ATOM 731 C CA . ASN A 1 90 ? 6.591 31.192 -3.037 1.00 10.04 90 ASN A CA 1
ATOM 732 C C . ASN A 1 90 ? 5.647 30.013 -3.116 1.00 9.46 90 ASN A C 1
ATOM 733 O O . ASN A 1 90 ? 4.866 29.916 -4.072 1.00 10.15 90 ASN A O 1
ATOM 738 N N . ASP A 1 91 ? 5.698 29.143 -2.130 1.00 9.92 91 ASP A N 1
ATOM 739 C CA . ASP A 1 91 ? 4.987 27.850 -2.129 1.00 9.25 91 ASP A CA 1
ATOM 740 C C . ASP A 1 91 ? 3.870 27.773 -1.109 1.00 10.14 91 ASP A C 1
ATOM 741 O O . ASP A 1 91 ? 3.410 26.661 -0.812 1.00 13.17 91 ASP A O 1
ATOM 746 N N . ILE A 1 92 ? 3.347 28.902 -0.653 1.00 12.76 92 ILE A N 1
ATOM 747 C CA . ILE A 1 92 ? 2.168 28.800 0.248 1.00 13.89 92 ILE A CA 1
ATOM 748 C C . ILE A 1 92 ? 0.971 29.480 -0.377 1.00 14.69 92 ILE A C 1
ATOM 749 O O . ILE A 1 92 ? 1.017 30.298 -1.321 1.00 18.00 92 ILE A O 1
ATOM 754 N N . SER A 1 93 ? -0.163 29.062 0.162 1.00 13.61 93 SER A N 1
ATOM 755 C CA . SER A 1 93 ? -1.427 29.515 -0.454 1.00 14.31 93 SER A CA 1
ATOM 756 C C . SER A 1 93 ? -1.653 31.000 -0.230 1.00 12.69 93 SER A C 1
ATOM 757 O O . SER A 1 93 ? -1.038 31.624 0.652 1.00 11.95 93 SER A O 1
ATOM 760 N N . SER A 1 94 ? -2.624 31.551 -0.981 1.00 12.34 94 SER A N 1
ATOM 761 C CA . SER A 1 94 ? -2.989 32.953 -0.725 1.00 12.22 94 SER A CA 1
ATOM 762 C C . SER A 1 94 ? -3.477 33.145 0.701 1.00 11.38 94 SER A C 1
ATOM 763 O O . SER A 1 94 ? -3.170 34.199 1.305 1.00 12.61 94 SER A O 1
ATOM 768 N N . THR A 1 95 ? -4.255 32.227 1.284 1.00 12.68 95 THR A N 1
ATOM 769 C CA . THR A 1 95 ? -4.755 32.501 2.654 1.00 13.29 95 THR A CA 1
ATOM 770 C C . THR A 1 95 ? -3.617 32.412 3.650 1.00 11.32 95 THR A C 1
ATOM 771 O O . THR A 1 95 ? -3.512 33.227 4.591 1.00 13.18 95 THR A O 1
ATOM 778 N N . GLU A 1 96 ? -2.692 31.456 3.456 1.00 10.89 96 GLU A N 1
ATOM 779 C CA . GLU A 1 96 ? -1.540 31.380 4.388 1.00 10.80 96 GLU A CA 1
ATOM 780 C C . GLU A 1 96 ? -0.670 32.586 4.210 1.00 10.44 96 GLU A C 1
ATOM 781 O O . GLU A 1 96 ? -0.110 33.072 5.212 1.00 11.30 96 GLU A O 1
ATOM 792 N N . SER A 1 97 ? -0.463 33.101 2.989 1.00 10.76 97 SER A N 1
ATOM 793 C CA . SER A 1 97 ? 0.374 34.277 2.792 1.00 12.10 97 SER A CA 1
ATOM 794 C C . SER A 1 97 ? -0.168 35.480 3.536 1.00 10.35 97 SER A C 1
ATOM 795 O O . SER A 1 97 ? 0.591 36.279 4.079 1.00 11.13 97 SER A O 1
ATOM 800 N N . THR A 1 98 ? -1.499 35.677 3.523 1.00 10.94 98 THR A N 1
ATOM 801 C CA . THR A 1 98 ? -2.104 36.745 4.321 1.00 11.36 98 THR A CA 1
ATOM 802 C C . THR A 1 98 ? -1.746 36.579 5.787 1.00 11.23 98 THR A C 1
ATOM 803 O O . THR A 1 98 ? -1.386 37.547 6.482 1.00 11.78 98 THR A O 1
ATOM 807 N N . ASP A 1 99 ? -1.863 35.342 6.285 1.00 11.32 99 ASP A N 1
ATOM 808 C CA . ASP A 1 99 ? -1.493 35.112 7.693 1.00 11.03 99 ASP A CA 1
ATOM 809 C C . ASP A 1 99 ? -0.020 35.412 7.926 1.00 10.35 99 ASP A C 1
ATOM 810 O O . ASP A 1 99 ? 0.346 35.919 9.005 1.00 11.31 99 ASP A O 1
ATOM 815 N N . VAL A 1 100 ? 0.871 35.099 6.996 1.00 10.17 100 VAL A N 1
ATOM 816 C CA . VAL A 1 100 ? 2.313 35.367 7.182 1.00 10.61 100 VAL A CA 1
ATOM 817 C C . VAL A 1 100 ? 2.552 36.888 7.222 1.00 9.60 100 VAL A C 1
ATOM 818 O O . VAL A 1 100 ? 3.253 37.353 8.105 1.00 10.19 100 VAL A O 1
ATOM 822 N N . GLU A 1 101 ? 1.967 37.636 6.306 1.00 10.10 101 GLU A N 1
ATOM 823 C CA . GLU A 1 101 ? 2.057 39.104 6.322 1.00 10.23 101 GLU A CA 1
ATOM 824 C C . GLU A 1 101 ? 1.697 39.620 7.713 1.00 9.79 101 GLU A C 1
ATOM 825 O O . GLU A 1 101 ? 2.405 40.427 8.293 1.00 11.05 101 GLU A O 1
ATOM 831 N N . ASN A 1 102 ? 0.509 39.181 8.187 1.00 10.41 102 ASN A N 1
ATOM 832 C CA . ASN A 1 102 ? -0.046 39.760 9.420 1.00 11.78 102 ASN A CA 1
ATOM 833 C C . ASN A 1 102 ? 0.615 39.239 10.676 1.00 11.60 102 ASN A C 1
ATOM 834 O O . ASN A 1 102 ? 0.534 39.935 11.713 1.00 13.96 102 ASN A O 1
ATOM 839 N N . THR A 1 103 ? 1.227 38.078 10.623 1.00 10.62 103 THR A N 1
ATOM 840 C CA . THR A 1 103 ? 1.825 37.517 11.838 1.00 10.57 103 THR A CA 1
ATOM 841 C C . THR A 1 103 ? 3.235 38.034 11.989 1.00 10.48 103 THR A C 1
ATOM 842 O O . THR A 1 103 ? 3.658 38.424 13.075 1.00 11.89 103 THR A O 1
ATOM 846 N N . LEU A 1 104 ? 4.032 38.018 10.914 1.00 10.46 104 LEU A N 1
ATOM 847 C CA . LEU A 1 104 ? 5.350 38.611 10.975 1.00 10.36 104 LEU A CA 1
ATOM 848 C C . LEU A 1 104 ? 5.307 40.116 11.190 1.00 10.02 104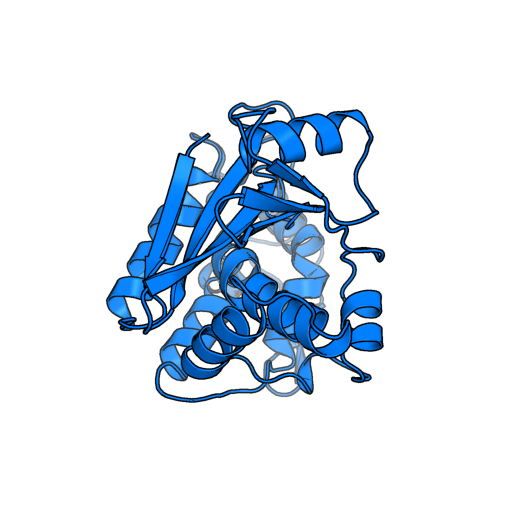 LEU A C 1
ATOM 849 O O . LEU A 1 104 ? 6.126 40.691 11.902 1.00 10.81 104 LEU A O 1
ATOM 854 N N . CYS A 1 105 ? 4.370 40.789 10.514 1.00 10.42 105 CYS A N 1
ATOM 855 C CA . CYS A 1 105 ? 4.315 42.235 10.457 1.00 10.36 105 CYS A CA 1
ATOM 856 C C . CYS A 1 105 ? 2.936 42.755 10.691 1.00 10.86 105 CYS A C 1
ATOM 857 O O . CYS A 1 105 ? 2.247 43.200 9.765 1.00 11.54 105 CYS A O 1
ATOM 860 N N . PRO A 1 106 ? 2.455 42.736 11.936 1.00 12.21 106 PRO A N 1
ATOM 861 C CA . PRO A 1 106 ? 1.039 43.079 12.225 1.00 13.12 106 PRO A CA 1
ATOM 862 C C . PRO A 1 106 ? 0.682 44.518 11.852 1.00 14.74 106 PRO A C 1
ATOM 863 O O . PRO A 1 106 ? -0.535 44.722 11.658 1.00 19.22 106 PRO A O 1
ATOM 867 N N . ASN A 1 107 ? 1.615 45.461 11.834 1.00 14.74 107 ASN A N 1
ATOM 868 C CA . ASN A 1 107 ? 1.265 46.857 11.531 1.00 15.98 107 ASN A CA 1
ATOM 869 C C . ASN A 1 107 ? 1.341 47.042 10.015 1.00 13.31 107 ASN A C 1
ATOM 870 O O . ASN A 1 107 ? 2.399 47.033 9.410 1.00 14.38 107 ASN A O 1
ATOM 875 N N . SER A 1 108 ? 0.200 47.158 9.367 1.00 14.15 108 SER A N 1
ATOM 876 C CA . SER A 1 108 ? 0.153 47.170 7.896 1.00 14.28 108 SER A CA 1
ATOM 877 C C . SER A 1 108 ? 0.723 48.445 7.291 1.00 13.72 108 SER A C 1
ATOM 878 O O . SER A 1 108 ? 1.016 48.477 6.100 1.00 15.81 108 SER A O 1
ATOM 881 N N . ASN A 1 109 ? 0.924 49.496 8.082 1.00 11.58 109 ASN A N 1
ATOM 882 C CA . ASN A 1 109 ? 1.525 50.728 7.583 1.00 11.75 109 ASN A CA 1
ATOM 883 C C . ASN A 1 109 ? 3.028 50.793 7.815 1.00 12.93 109 ASN A C 1
ATOM 884 O O . ASN A 1 109 ? 3.646 51.760 7.307 1.00 17.48 109 ASN A O 1
ATOM 889 N N . SER A 1 110 ? 3.604 49.765 8.447 1.00 13.20 110 SER A N 1
ATOM 890 C CA . SER A 1 110 ? 5.061 49.887 8.660 1.00 15.78 110 SER A CA 1
ATOM 891 C C . SER A 1 110 ? 5.829 48.724 8.062 1.00 13.51 110 SER A C 1
ATOM 892 O O . SER A 1 110 ? 6.922 48.427 8.524 1.00 17.25 110 SER A O 1
ATOM 895 N N . ARG A 1 111 ? 5.274 48.078 7.040 1.00 12.93 111 ARG A N 1
ATOM 896 C CA . ARG A 1 111 ? 5.868 46.854 6.502 1.00 12.24 111 ARG A CA 1
ATOM 897 C C . ARG A 1 111 ? 6.194 47.039 5.012 1.00 10.65 111 ARG A C 1
ATOM 898 O O . ARG A 1 111 ? 5.699 47.906 4.305 1.00 12.57 111 ARG A O 1
ATOM 906 N N . GLU A 1 112 ? 7.073 46.168 4.555 1.00 10.32 112 GLU A N 1
ATOM 907 C CA . GLU A 1 112 ? 7.631 46.153 3.229 1.00 11.16 112 GLU A CA 1
ATOM 908 C C . GLU A 1 112 ? 7.898 44.727 2.744 1.00 10.29 112 GLU A C 1
ATOM 909 O O . GLU A 1 112 ? 8.485 43.973 3.494 1.00 10.27 112 GLU A O 1
ATOM 915 N N . LYS A 1 113 ? 7.493 44.391 1.529 1.00 10.62 113 LYS A N 1
ATOM 916 C CA . LYS A 1 113 ? 7.706 43.074 0.948 1.00 10.68 113 LYS A CA 1
ATOM 917 C C . LYS A 1 113 ? 9.084 42.932 0.357 1.00 10.57 113 LYS A C 1
ATOM 918 O O . LYS A 1 113 ? 9.572 43.760 -0.401 1.00 12.39 113 LYS A O 1
ATOM 924 N N . LYS A 1 114 ? 9.737 41.796 0.606 1.00 10.20 114 LYS A N 1
ATOM 925 C CA . LYS A 1 114 ? 10.890 41.349 -0.140 1.00 9.91 114 LYS A CA 1
ATOM 926 C C . LYS A 1 114 ? 10.780 39.822 -0.267 1.00 9.41 114 LYS A C 1
ATOM 927 O O . LYS A 1 114 ? 11.205 39.071 0.589 1.00 9.87 114 LYS A O 1
ATOM 933 N N . ALA A 1 115 ? 10.141 39.368 -1.342 1.00 10.46 115 ALA A N 1
ATOM 934 C CA . ALA A 1 115 ? 9.794 37.974 -1.482 1.00 10.79 115 ALA A CA 1
ATOM 935 C C . ALA A 1 115 ? 10.997 37.043 -1.509 1.00 9.89 115 ALA A C 1
ATOM 936 O O . ALA A 1 115 ? 12.117 37.416 -1.897 1.00 10.30 115 ALA A O 1
ATOM 938 N N . ILE A 1 116 ? 10.732 35.787 -1.161 1.00 10.19 116 ILE A N 1
ATOM 939 C CA . ILE A 1 116 ? 11.639 34.668 -1.453 1.00 10.09 116 ILE A CA 1
ATOM 940 C C . ILE A 1 116 ? 11.092 34.056 -2.743 1.00 10.30 116 ILE A C 1
ATOM 941 O O . ILE A 1 116 ? 10.065 33.361 -2.727 1.00 10.66 116 ILE A O 1
ATOM 946 N N . ASN A 1 117 ? 11.726 34.331 -3.876 1.00 12.21 117 ASN A N 1
ATOM 947 C CA . ASN A 1 117 ? 11.133 33.942 -5.167 1.00 13.58 117 ASN A CA 1
ATOM 948 C C . ASN A 1 117 ? 11.484 32.537 -5.611 1.00 11.31 117 ASN A C 1
ATOM 949 O O . ASN A 1 117 ? 11.873 32.287 -6.776 1.00 13.10 117 ASN A O 1
ATOM 954 N N . TYR A 1 118 ? 11.373 31.599 -4.688 1.00 9.86 118 TYR A N 1
ATOM 955 C CA . TYR A 1 118 ? 11.622 30.183 -4.900 1.00 9.37 118 TYR A CA 1
ATOM 956 C C . TYR A 1 118 ? 10.957 29.464 -3.766 1.00 9.13 118 TYR A C 1
ATOM 957 O O . TYR A 1 118 ? 10.524 30.059 -2.778 1.00 9.41 118 TYR A O 1
ATOM 966 N N . ASN A 1 119 ? 10.846 28.125 -3.940 1.00 9.35 119 ASN A N 1
ATOM 967 C CA . ASN A 1 119 ? 10.163 27.285 -2.963 1.00 9.12 119 ASN A CA 1
ATOM 968 C C . ASN A 1 119 ? 11.164 26.810 -1.894 1.00 8.37 119 ASN A C 1
ATOM 969 O O . ASN A 1 119 ? 12.354 27.036 -1.936 1.00 9.42 119 ASN A O 1
ATOM 974 N N . SER A 1 120 ? 10.548 26.136 -0.890 1.00 8.51 120 SER A N 1
ATOM 975 C CA . SER A 1 120 ? 11.309 25.754 0.339 1.00 9.13 120 SER A CA 1
ATOM 976 C C . SER A 1 120 ? 11.813 24.332 0.313 1.00 8.64 120 SER A C 1
ATOM 977 O O . SER A 1 120 ? 12.367 23.855 1.305 1.00 9.54 120 SER A O 1
ATOM 980 N N . GLN A 1 121 ? 11.700 23.647 -0.804 1.00 8.47 121 GLN A N 1
ATOM 981 C CA . GLN A 1 121 ? 12.211 22.255 -0.874 1.00 9.13 121 GLN A CA 1
ATOM 982 C C . GLN A 1 121 ? 13.727 22.266 -0.750 1.00 8.23 121 GLN A C 1
ATOM 983 O O . GLN A 1 121 ? 14.395 23.149 -1.282 1.00 8.57 121 GLN A O 1
ATOM 989 N N . TYR A 1 122 ? 14.277 21.259 -0.087 1.00 8.56 122 TYR A N 1
ATOM 990 C CA . TYR A 1 122 ? 15.730 21.211 0.007 1.00 8.86 122 TYR A CA 1
ATOM 991 C C . TYR A 1 122 ? 16.408 21.191 -1.352 1.00 8.59 122 TYR A C 1
ATOM 992 O O . TYR A 1 122 ? 17.468 21.808 -1.510 1.00 9.11 122 TYR A O 1
ATOM 1001 N N . SER A 1 123 ? 15.840 20.485 -2.338 1.00 9.00 123 SER A N 1
ATOM 1002 C CA . SER A 1 123 ? 16.475 20.488 -3.650 1.00 9.48 123 SER A CA 1
ATOM 1003 C C . SER A 1 123 ? 16.626 21.937 -4.192 1.00 9.20 123 SER A C 1
ATOM 1004 O O . SER A 1 123 ? 17.654 22.293 -4.794 1.00 9.56 123 SER A O 1
ATOM 1007 N N . THR A 1 124 ? 15.606 22.728 -4.035 1.00 8.62 124 THR A N 1
ATOM 1008 C CA . THR A 1 124 ? 15.634 24.144 -4.467 1.00 8.99 124 THR A CA 1
ATOM 1009 C C . THR A 1 124 ? 16.643 24.955 -3.691 1.00 8.35 124 THR A C 1
ATOM 1010 O O . THR A 1 124 ? 17.448 25.697 -4.248 1.00 8.99 124 THR A O 1
ATOM 1014 N N . LEU A 1 125 ? 16.604 24.836 -2.352 1.00 8.31 125 LEU A N 1
ATOM 1015 C CA . LEU A 1 125 ? 17.548 25.589 -1.524 1.00 8.08 125 LEU A CA 1
ATOM 1016 C C . LEU A 1 125 ? 18.987 25.261 -1.853 1.00 8.44 125 LEU A C 1
ATOM 1017 O O . LEU A 1 125 ? 19.842 26.121 -1.908 1.00 9.33 125 LEU A O 1
ATOM 1022 N N . GLN A 1 126 ? 19.240 23.963 -2.090 1.00 8.26 126 GLN A N 1
ATOM 1023 C CA . GLN A 1 126 ? 20.564 23.506 -2.468 1.00 8.31 126 GLN A CA 1
ATOM 1024 C C . GLN A 1 126 ? 20.995 24.148 -3.793 1.00 8.36 126 GLN A C 1
ATOM 1025 O O . GLN A 1 126 ? 22.109 24.615 -3.929 1.00 9.05 126 GLN A O 1
ATOM 1031 N N . ASN A 1 127 ? 20.105 24.134 -4.767 1.00 8.37 127 ASN A N 1
ATOM 1032 C CA . ASN A 1 127 ? 20.409 24.759 -6.044 1.00 9.06 127 ASN A CA 1
ATOM 1033 C C . ASN A 1 127 ? 20.773 26.230 -5.855 1.00 9.03 127 ASN A C 1
ATOM 1034 O O . ASN A 1 127 ? 21.793 26.658 -6.378 1.00 9.68 127 ASN A O 1
ATOM 1039 N N . LYS A 1 128 ? 19.937 26.966 -5.111 1.00 8.70 128 LYS A N 1
ATOM 1040 C CA . LYS A 1 128 ? 20.243 28.396 -4.918 1.00 9.15 128 LYS A CA 1
ATOM 1041 C C . LYS A 1 128 ? 21.535 28.606 -4.171 1.00 9.66 128 LYS A C 1
ATOM 1042 O O . LYS A 1 128 ? 22.243 29.596 -4.402 1.00 10.24 128 LYS A O 1
ATOM 1048 N N . ALA A 1 129 ? 21.901 27.728 -3.243 1.00 8.86 129 ALA A N 1
ATOM 1049 C CA . ALA A 1 129 ? 23.134 27.804 -2.491 1.00 9.57 129 ALA A CA 1
ATOM 1050 C C . ALA A 1 129 ? 24.328 27.294 -3.256 1.00 9.82 129 ALA A C 1
ATOM 1051 O O . ALA A 1 129 ? 25.463 27.377 -2.753 1.00 11.73 129 ALA A O 1
ATOM 1053 N N . GLY A 1 130 ? 24.165 26.763 -4.458 1.00 9.39 130 GLY A N 1
ATOM 1054 C CA . GLY A 1 130 ? 25.284 26.284 -5.258 1.00 10.70 130 GLY A CA 1
ATOM 1055 C C . GLY A 1 130 ? 25.885 24.940 -4.822 1.00 9.90 130 GLY A C 1
ATOM 1056 O O . GLY A 1 130 ? 27.020 24.666 -5.167 1.00 11.21 130 GLY A O 1
ATOM 1057 N N . VAL A 1 131 ? 25.068 24.128 -4.149 1.00 9.85 131 VAL A N 1
ATOM 1058 C CA . VAL A 1 131 ? 25.588 22.833 -3.663 1.00 10.00 131 VAL A CA 1
ATOM 1059 C C . VAL A 1 131 ? 24.731 21.712 -4.282 1.00 9.53 131 VAL A C 1
ATOM 1060 O O . VAL A 1 131 ? 23.544 21.876 -4.517 1.00 10.63 131 VAL A O 1
ATOM 1064 N N . SER A 1 132 ? 25.405 20.571 -4.510 1.00 10.01 132 SER A N 1
ATOM 1065 C CA . SER A 1 132 ? 24.659 19.393 -5.004 1.00 10.83 132 SER A CA 1
ATOM 1066 C C . SER A 1 132 ? 24.004 18.643 -3.865 1.00 11.37 132 SER A C 1
ATOM 1067 O O . SER A 1 132 ? 23.100 17.832 -4.085 1.00 14.05 132 SER A O 1
ATOM 1070 N N . SER A 1 133 ? 24.451 18.875 -2.627 1.00 11.36 133 SER A N 1
ATOM 1071 C CA . SER A 1 133 ? 23.815 18.344 -1.425 1.00 12.54 133 SER A CA 1
ATOM 1072 C C . SER A 1 133 ? 24.056 19.266 -0.270 1.00 11.38 133 SER A C 1
ATOM 1073 O O . SER A 1 133 ? 25.107 19.829 -0.148 1.00 10.69 133 SER A O 1
ATOM 1076 N N . ARG A 1 134 ? 23.074 19.419 0.627 1.00 12.03 134 ARG A N 1
ATOM 1077 C CA . ARG A 1 134 ? 23.266 20.221 1.841 1.00 11.46 134 ARG A CA 1
ATOM 1078 C C . ARG A 1 134 ? 24.273 19.527 2.793 1.00 10.49 134 ARG A C 1
ATOM 1079 O O . ARG A 1 134 ? 24.676 20.178 3.740 1.00 11.30 134 ARG A O 1
ATOM 1087 N N . SER A 1 135 ? 24.795 18.306 2.516 1.00 10.67 135 SER A N 1
ATOM 1088 C CA . SER A 1 135 ? 25.990 17.874 3.273 1.00 10.89 135 SER A CA 1
ATOM 1089 C C . SER A 1 135 ? 27.138 18.864 3.075 1.00 10.74 135 SER A C 1
ATOM 1090 O O . SER A 1 135 ? 28.052 18.924 3.919 1.00 12.09 135 SER A O 1
ATOM 1093 N N . GLN A 1 136 ? 27.137 19.628 1.990 1.00 10.01 136 GLN A N 1
ATOM 1094 C CA . GLN A 1 136 ? 28.191 20.592 1.644 1.00 10.47 136 GLN A CA 1
ATOM 1095 C C . GLN A 1 136 ? 28.000 21.941 2.313 1.00 11.09 136 GLN A C 1
ATOM 1096 O O . GLN A 1 136 ? 28.857 22.813 2.118 1.00 13.37 136 GLN A O 1
ATOM 1102 N N . VAL A 1 137 ? 26.909 22.189 3.034 1.00 10.91 137 VAL A N 1
ATOM 1103 C CA . VAL A 1 137 ? 26.647 23.463 3.689 1.00 10.74 137 VAL A CA 1
ATOM 1104 C C . VAL A 1 137 ? 26.844 23.180 5.196 1.00 10.35 137 VAL A C 1
ATOM 1105 O O . VAL A 1 137 ? 26.059 22.501 5.835 1.00 11.93 137 VAL A O 1
ATOM 1109 N N . GLN A 1 138 ? 27.947 23.738 5.736 1.00 10.91 138 GLN A N 1
ATOM 1110 C CA . GLN A 1 138 ? 28.194 23.506 7.163 1.00 10.56 138 GLN A CA 1
ATOM 1111 C C . GLN A 1 138 ? 27.105 24.176 8.022 1.00 9.74 138 GLN A C 1
ATOM 1112 O O . GLN A 1 138 ? 26.606 25.256 7.671 1.00 10.21 138 GLN A O 1
ATOM 1118 N N . LEU A 1 139 ? 26.788 23.535 9.127 1.00 10.07 139 LEU A N 1
ATOM 1119 C CA . LEU A 1 139 ? 25.966 24.059 10.199 1.00 9.48 139 LEU A CA 1
ATOM 1120 C C . LEU A 1 139 ? 26.877 24.484 11.331 1.00 10.06 139 LEU A C 1
ATOM 1121 O O . LEU A 1 139 ? 28.001 24.041 11.468 1.00 11.29 139 LEU A O 1
ATOM 1126 N N . GLY A 1 140 ? 26.303 25.351 12.181 1.00 10.21 140 GLY A N 1
ATOM 1127 C CA . GLY A 1 140 ? 27.030 25.729 13.405 1.00 10.27 140 GLY A CA 1
ATOM 1128 C C . GLY A 1 140 ? 26.472 27.032 13.937 1.00 10.75 140 GLY A C 1
ATOM 1129 O O . GLY A 1 140 ? 25.804 27.814 13.231 1.00 9.82 140 GLY A O 1
ATOM 1130 N N . ILE A 1 141 ? 26.802 27.289 15.201 1.00 10.52 141 ILE A N 1
ATOM 1131 C CA . ILE A 1 141 ? 26.338 28.493 15.882 1.00 11.07 141 ILE A CA 1
ATOM 1132 C C . ILE A 1 141 ? 26.979 29.737 15.303 1.00 10.86 141 ILE A C 1
ATOM 1133 O O . ILE A 1 141 ? 26.290 30.728 15.040 1.00 11.91 141 ILE A O 1
ATOM 1138 N N . GLN A 1 142 ? 28.311 29.722 15.107 1.00 11.69 142 GLN A N 1
ATOM 1139 C CA . GLN A 1 142 ? 28.978 30.884 14.515 1.00 12.03 142 GLN A CA 1
ATOM 1140 C C . GLN A 1 142 ? 28.516 31.125 13.096 1.00 10.79 142 GLN A C 1
ATOM 1141 O O . GLN A 1 142 ? 28.362 32.277 12.678 1.00 11.58 142 GLN A O 1
ATOM 1147 N N . ILE A 1 143 ? 28.307 30.032 12.335 1.00 10.77 143 ILE A N 1
ATOM 1148 C CA . ILE A 1 143 ? 27.754 30.195 10.981 1.00 10.18 143 ILE A CA 1
ATOM 1149 C C . ILE A 1 143 ? 26.394 30.842 11.023 1.00 9.83 143 ILE A C 1
ATOM 1150 O O . ILE A 1 143 ? 26.113 31.762 10.258 1.00 10.41 143 ILE A O 1
ATOM 1155 N N . LEU A 1 144 ? 25.503 30.380 11.885 1.00 9.42 144 LEU A N 1
ATOM 1156 C CA . LEU A 1 144 ? 24.173 30.990 11.990 1.00 9.76 144 LEU A CA 1
ATOM 1157 C C . LEU A 1 144 ? 24.295 32.448 12.360 1.00 9.21 144 LEU A C 1
ATOM 1158 O O . LEU A 1 144 ? 23.619 33.329 11.785 1.00 10.33 144 LEU A O 1
ATOM 1163 N N . ASN A 1 145 ? 25.144 32.730 13.357 1.00 10.65 145 ASN A N 1
ATOM 1164 C CA . ASN A 1 145 ? 25.357 34.130 13.749 1.00 10.44 145 ASN A CA 1
ATOM 1165 C C . ASN A 1 145 ? 25.783 34.990 12.592 1.00 10.78 145 ASN A C 1
ATOM 1166 O O . ASN A 1 145 ? 25.266 36.072 12.327 1.00 11.27 145 ASN A O 1
ATOM 1171 N N . SER A 1 146 ? 26.782 34.492 11.853 1.00 10.49 146 SER A N 1
ATOM 1172 C CA . SER A 1 146 ? 27.306 35.253 10.698 1.00 11.66 146 SER A CA 1
ATOM 1173 C C . SER A 1 146 ? 26.218 35.446 9.662 1.00 11.05 146 SER A C 1
ATOM 1174 O O . SER A 1 146 ? 26.066 36.516 9.074 1.00 11.77 146 SER A O 1
ATOM 1179 N N . ASP A 1 147 ? 25.463 34.408 9.384 1.00 10.19 147 ASP A N 1
ATOM 1180 C CA . ASP A 1 147 ? 24.482 34.431 8.265 1.00 10.05 147 ASP A CA 1
ATOM 1181 C C . ASP A 1 147 ? 23.381 35.392 8.603 1.00 10.07 147 ASP A C 1
ATOM 1182 O O . ASP A 1 147 ? 22.887 36.117 7.711 1.00 10.80 147 ASP A O 1
ATOM 1187 N N . ILE A 1 148 ? 22.940 35.495 9.867 1.00 10.23 148 ILE A N 1
ATOM 1188 C CA . ILE A 1 148 ? 21.946 36.492 10.254 1.00 10.34 148 ILE A CA 1
ATOM 1189 C C . ILE A 1 148 ? 22.446 37.886 9.855 1.00 10.65 148 ILE A C 1
ATOM 1190 O O . ILE A 1 148 ? 21.685 38.724 9.329 1.00 10.96 148 ILE A O 1
ATOM 1195 N N . GLY A 1 149 ? 23.709 38.162 10.124 1.00 10.72 149 GLY A N 1
ATOM 1196 C CA . GLY A 1 149 ? 24.266 39.475 9.848 1.00 11.43 149 GLY A CA 1
ATOM 1197 C C . GLY A 1 149 ? 24.399 39.784 8.385 1.00 10.66 149 GLY A C 1
ATOM 1198 O O . GLY A 1 149 ? 24.514 40.980 8.033 1.00 11.49 149 GLY A O 1
ATOM 1199 N N . LYS A 1 150 ? 24.402 38.807 7.486 1.00 10.48 150 LYS A N 1
ATOM 1200 C CA . LYS A 1 150 ? 24.462 39.036 6.050 1.00 10.03 150 LYS A CA 1
ATOM 1201 C C . LYS A 1 150 ? 23.124 39.500 5.471 1.00 9.66 150 LYS A C 1
ATOM 1202 O O . LYS A 1 150 ? 23.069 39.937 4.319 1.00 11.02 150 LYS A O 1
ATOM 1208 N N . ILE A 1 151 ? 22.054 39.365 6.246 1.00 9.60 151 ILE A N 1
ATOM 1209 C CA . ILE A 1 151 ? 20.685 39.619 5.811 1.00 9.72 151 ILE A CA 1
ATOM 1210 C C . ILE A 1 151 ? 20.001 40.710 6.626 1.00 9.75 151 ILE A C 1
ATOM 1211 O O . ILE A 1 151 ? 19.347 41.568 6.051 1.00 9.99 151 ILE A O 1
ATOM 1216 N N . SER A 1 152 ? 20.047 40.633 7.976 1.00 9.79 152 SER A N 1
ATOM 1217 C CA . SER A 1 152 ? 19.191 41.467 8.771 1.00 9.77 152 SER A CA 1
ATOM 1218 C C . SER A 1 152 ? 19.588 42.937 8.637 1.00 8.71 152 SER A C 1
ATOM 1219 O O . SER A 1 152 ? 20.697 43.324 8.957 1.00 9.96 152 SER A O 1
ATOM 1222 N N . GLY A 1 153 ? 18.630 43.726 8.218 1.00 9.03 153 GLY A N 1
ATOM 1223 C CA . GLY A 1 153 ? 18.899 45.140 7.972 1.00 9.88 153 GLY A CA 1
ATOM 1224 C C . GLY A 1 153 ? 19.717 45.446 6.748 1.00 10.38 153 GLY A C 1
ATOM 1225 O O . GLY A 1 153 ? 20.082 46.613 6.544 1.00 12.54 153 GLY A O 1
ATOM 1226 N N . VAL A 1 154 ? 20.008 44.451 5.898 1.00 10.02 154 VAL A N 1
ATOM 1227 C CA . VAL A 1 154 ? 20.897 44.649 4.766 1.00 10.46 154 VAL A CA 1
ATOM 1228 C C . VAL A 1 154 ? 20.059 44.934 3.531 1.00 10.06 154 VAL A C 1
ATOM 1229 O O . VAL A 1 154 ? 19.114 44.198 3.184 1.00 10.55 154 VAL A O 1
ATOM 1233 N N . SER A 1 155 ? 20.403 45.999 2.801 1.00 10.35 155 SER A N 1
ATOM 1234 C CA . SER A 1 155 ? 19.584 46.428 1.647 1.00 10.97 155 SER A CA 1
ATOM 1235 C C . SER A 1 155 ? 19.374 45.337 0.615 1.00 10.51 155 SER A C 1
ATOM 1236 O O . SER A 1 155 ? 18.228 45.135 0.174 1.00 12.62 155 SER A O 1
ATOM 1239 N N . THR A 1 156 ? 20.477 44.690 0.233 1.00 10.50 156 THR A N 1
ATOM 1240 C CA . THR A 1 156 ? 20.450 43.664 -0.839 1.00 10.27 156 THR A CA 1
ATOM 1241 C C . THR A 1 156 ? 21.428 42.570 -0.489 1.00 10.53 156 THR A C 1
ATOM 1242 O O . THR A 1 156 ? 22.485 42.816 0.083 1.00 10.47 156 THR A O 1
ATOM 1246 N N . PHE A 1 157 ? 21.046 41.359 -0.874 1.00 10.46 157 PHE A N 1
ATOM 1247 C CA . PHE A 1 157 ? 21.904 40.195 -0.683 1.00 10.09 157 PHE A CA 1
ATOM 1248 C C . PHE A 1 157 ? 21.560 39.202 -1.772 1.00 10.00 157 PHE A C 1
ATOM 1249 O O . PHE A 1 157 ? 20.504 39.283 -2.392 1.00 11.76 157 PHE A O 1
ATOM 1257 N N . THR A 1 158 ? 22.496 38.300 -2.019 1.00 9.89 158 THR A N 1
ATOM 1258 C CA . THR A 1 158 ? 22.292 37.362 -3.126 1.00 10.36 158 THR A CA 1
ATOM 1259 C C . THR A 1 158 ? 21.384 36.229 -2.694 1.00 9.56 158 THR A C 1
ATOM 1260 O O . THR A 1 158 ? 21.194 35.901 -1.495 1.00 10.02 158 THR A O 1
ATOM 1264 N N . ASP A 1 159 ? 20.840 35.505 -3.693 1.00 10.22 159 ASP A N 1
ATOM 1265 C CA . ASP A 1 159 ? 20.062 34.302 -3.412 1.00 10.48 159 ASP A CA 1
ATOM 1266 C C . ASP A 1 159 ? 20.874 33.233 -2.744 1.00 9.57 159 ASP A C 1
ATOM 1267 O O . ASP A 1 159 ? 20.336 32.506 -1.918 1.00 9.83 159 ASP A O 1
ATOM 1272 N N . LYS A 1 160 ? 22.153 33.136 -3.082 1.00 9.72 160 LYS A N 1
ATOM 1273 C CA . LYS A 1 160 ? 23.032 32.158 -2.454 1.00 10.09 160 LYS A CA 1
ATOM 1274 C C . LYS A 1 160 ? 23.147 32.471 -0.974 1.00 9.15 160 LYS A C 1
ATOM 1275 O O . LYS A 1 160 ? 23.068 31.571 -0.100 1.00 9.80 160 LYS A O 1
ATOM 1281 N N . THR A 1 161 ? 23.374 33.735 -0.596 1.00 9.27 161 THR A N 1
ATOM 1282 C CA . THR A 1 161 ? 23.416 34.134 0.823 1.00 9.48 161 THR A CA 1
ATOM 1283 C C . THR A 1 161 ? 22.129 33.772 1.528 1.00 8.48 161 THR A C 1
ATOM 1284 O O . THR A 1 161 ? 22.128 33.244 2.644 1.00 9.22 161 THR A O 1
ATOM 1288 N N . GLU A 1 162 ? 21.004 34.080 0.883 1.00 8.41 162 GLU A N 1
ATOM 1289 C CA . GLU A 1 162 ? 19.712 33.786 1.512 1.00 8.25 162 GLU A CA 1
ATOM 1290 C C . GLU A 1 162 ? 19.493 32.287 1.710 1.00 8.38 162 GLU A C 1
ATOM 1291 O O . GLU A 1 162 ? 19.065 31.832 2.751 1.00 8.84 162 GLU A O 1
ATOM 1297 N N . ALA A 1 163 ? 19.762 31.502 0.651 1.00 8.52 163 ALA A N 1
ATOM 1298 C CA . ALA A 1 163 ? 19.548 30.072 0.709 1.00 8.67 163 ALA A CA 1
ATOM 1299 C C . ALA A 1 163 ? 20.481 29.387 1.695 1.00 8.69 163 ALA A C 1
ATOM 1300 O O . ALA A 1 163 ? 20.049 28.399 2.340 1.00 8.83 163 ALA A O 1
ATOM 1302 N N . GLU A 1 164 ? 21.723 29.865 1.822 1.00 8.83 164 GLU A N 1
ATOM 1303 C CA . GLU A 1 164 ? 22.586 29.328 2.880 1.00 9.19 164 GLU A CA 1
ATOM 1304 C C . GLU A 1 164 ? 21.994 29.585 4.244 1.00 8.85 164 GLU A C 1
ATOM 1305 O O . GLU A 1 164 ? 21.911 28.667 5.096 1.00 9.78 164 GLU A O 1
ATOM 1316 N N . PHE A 1 165 ? 21.564 30.825 4.507 1.00 8.56 165 PHE A N 1
ATOM 1317 C CA . PHE A 1 165 ? 20.908 31.109 5.795 1.00 8.50 165 PHE A CA 1
ATOM 1318 C C . PHE A 1 165 ? 19.727 30.196 6.009 1.00 8.89 165 PHE A C 1
ATOM 1319 O O . PHE A 1 165 ? 19.552 29.626 7.106 1.00 8.94 165 PHE A O 1
ATOM 1327 N N . LEU A 1 166 ? 18.882 30.022 5.003 1.00 8.44 166 LEU A N 1
ATOM 1328 C CA . LEU A 1 166 ? 17.699 29.205 5.177 1.00 8.41 166 LEU A CA 1
ATOM 1329 C C . LEU A 1 166 ? 18.076 27.746 5.444 1.00 7.77 166 LEU A C 1
ATOM 1330 O O . LEU A 1 166 ? 17.475 27.112 6.330 1.00 8.50 166 LEU A O 1
ATOM 1335 N N . LEU A 1 167 ? 19.024 27.201 4.729 1.00 8.10 167 LEU A N 1
ATOM 1336 C CA . LEU A 1 167 ? 19.452 25.835 4.972 1.00 8.30 167 LEU A CA 1
ATOM 1337 C C . LEU A 1 167 ? 19.941 25.680 6.417 1.00 8.53 167 LEU A C 1
ATOM 1338 O O . LEU A 1 167 ? 19.647 24.671 7.077 1.00 8.91 167 LEU A O 1
ATOM 1343 N N . VAL A 1 168 ? 20.736 26.619 6.877 1.00 8.25 168 VAL A N 1
ATOM 1344 C CA . VAL A 1 168 ? 21.290 26.505 8.243 1.00 8.69 168 VAL A CA 1
ATOM 1345 C C . VAL A 1 168 ? 20.190 26.673 9.272 1.00 8.66 168 VAL A C 1
ATOM 1346 O O . VAL A 1 168 ? 20.070 25.866 10.212 1.00 9.10 168 VAL A O 1
ATOM 1350 N N . ALA A 1 169 ? 19.345 27.686 9.137 1.00 8.27 169 ALA A N 1
ATOM 1351 C CA . ALA A 1 169 ? 18.284 27.956 10.109 1.00 8.88 169 ALA A CA 1
ATOM 1352 C C . ALA A 1 169 ? 17.252 26.874 10.133 1.00 8.50 169 ALA A C 1
ATOM 1353 O O . ALA A 1 169 ? 16.790 26.454 11.209 1.00 8.95 169 ALA A O 1
ATOM 1355 N N . ILE A 1 170 ? 16.780 26.403 8.965 1.00 8.41 170 ILE A N 1
ATOM 1356 C CA . ILE A 1 170 ? 15.768 25.358 8.930 1.00 8.24 170 ILE A CA 1
ATOM 1357 C C . ILE A 1 170 ? 16.259 24.128 9.672 1.00 8.12 170 ILE A C 1
ATOM 1358 O O . ILE A 1 170 ? 15.516 23.503 10.395 1.00 8.97 170 ILE A O 1
ATOM 1363 N N . GLN A 1 171 ? 17.514 23.766 9.462 1.00 8.09 171 GLN A N 1
ATOM 1364 C CA . GLN A 1 171 ? 18.043 22.567 10.093 1.00 8.27 171 GLN A CA 1
ATOM 1365 C C . GLN A 1 171 ? 18.296 22.758 11.587 1.00 8.59 171 GLN A C 1
ATOM 1366 O O . GLN A 1 171 ? 18.038 21.847 12.390 1.00 9.04 171 GLN A O 1
ATOM 1372 N N . MET A 1 172 ? 18.862 23.896 11.978 1.00 8.70 172 MET A N 1
ATOM 1373 C CA . MET A 1 172 ? 19.207 24.141 13.387 1.00 8.63 172 MET A CA 1
ATOM 1374 C C . MET A 1 172 ? 17.986 24.484 14.243 1.00 8.59 172 MET A C 1
ATOM 1375 O O . MET A 1 172 ? 18.103 24.420 15.475 1.00 9.52 172 MET A O 1
ATOM 1380 N N . VAL A 1 173 ? 16.884 24.851 13.591 1.00 8.25 173 VAL A N 1
ATOM 1381 C CA . VAL A 1 173 ? 15.633 25.200 14.301 1.00 8.41 173 VAL A CA 1
ATOM 1382 C C . VAL A 1 173 ? 14.627 24.069 14.110 1.00 8.67 173 VAL A C 1
ATOM 1383 O O . VAL A 1 173 ? 14.330 23.316 15.046 1.00 9.35 173 VAL A O 1
ATOM 1387 N N . SER A 1 174 ? 14.065 23.928 12.898 1.00 8.68 174 SER A N 1
ATOM 1388 C CA . SER A 1 174 ? 12.976 22.973 12.709 1.00 8.66 174 SER A CA 1
ATOM 1389 C C . SER A 1 174 ? 13.433 21.518 12.732 1.00 8.20 174 SER A C 1
ATOM 1390 O O . SER A 1 174 ? 12.788 20.716 13.420 1.00 9.01 174 SER A O 1
ATOM 1393 N N . GLU A 1 175 ? 14.501 21.185 12.042 1.00 8.32 175 GLU A N 1
ATOM 1394 C CA . GLU A 1 175 ? 14.924 19.771 12.013 1.00 8.47 175 GLU A CA 1
ATOM 1395 C C . GLU A 1 175 ? 15.389 19.356 13.395 1.00 9.00 175 GLU A C 1
ATOM 1396 O O . GLU A 1 175 ? 15.132 18.236 13.843 1.00 9.00 175 GLU A O 1
ATOM 1402 N N . ALA A 1 176 ? 16.140 20.227 14.088 1.00 8.83 176 ALA A N 1
ATOM 1403 C CA . ALA A 1 176 ? 16.589 19.955 15.450 1.00 8.88 176 ALA A CA 1
ATOM 1404 C C . ALA A 1 176 ? 15.393 19.800 16.409 1.00 8.82 176 ALA A C 1
ATOM 1405 O O . ALA A 1 176 ? 15.452 18.942 17.288 1.00 9.83 176 ALA A O 1
ATOM 1407 N N . ALA A 1 177 ? 14.347 20.577 16.239 1.00 8.96 177 ALA A N 1
ATOM 1408 C CA . ALA A 1 177 ? 13.174 20.404 17.094 1.00 9.00 177 ALA A CA 1
ATOM 1409 C C . ALA A 1 177 ? 12.557 19.058 16.825 1.00 8.91 177 ALA A C 1
ATOM 1410 O O . ALA A 1 177 ? 12.120 18.353 17.753 1.00 9.67 177 ALA A O 1
ATOM 1412 N N . ARG A 1 178 ? 12.438 18.653 15.555 1.00 8.74 178 ARG A N 1
ATOM 1413 C CA . ARG A 1 178 ? 11.873 17.342 15.208 1.00 9.03 178 ARG A CA 1
ATOM 1414 C C . ARG A 1 178 ? 12.709 16.199 15.724 1.00 9.25 178 ARG A C 1
ATOM 1415 O O . ARG A 1 178 ? 12.123 15.143 16.103 1.00 9.31 178 ARG A O 1
ATOM 1423 N N . PHE A 1 179 ? 14.022 16.330 15.685 1.00 8.50 179 PHE A N 1
ATOM 1424 C CA . PHE A 1 179 ? 14.935 15.234 15.977 1.00 8.73 179 PHE A CA 1
ATOM 1425 C C . PHE A 1 179 ? 15.962 15.628 17.035 1.00 8.37 179 PHE A C 1
ATOM 1426 O O . PHE A 1 179 ? 16.903 16.383 16.797 1.00 9.04 179 PHE A O 1
ATOM 1434 N N . LYS A 1 180 ? 15.799 15.024 18.231 1.00 9.06 180 LYS A N 1
ATOM 1435 C CA . LYS A 1 180 ? 16.840 15.072 19.240 1.00 9.62 180 LYS A CA 1
ATOM 1436 C C . LYS A 1 180 ? 18.198 14.690 18.669 1.00 9.12 180 LYS A C 1
ATOM 1437 O O . LYS A 1 180 ? 19.240 15.230 19.104 1.00 9.50 180 LYS A O 1
ATOM 1443 N N . TYR A 1 181 ? 18.267 13.752 17.695 1.00 9.07 181 TYR A N 1
ATOM 1444 C CA . TYR A 1 181 ? 19.576 13.431 17.135 1.00 9.37 181 TYR A CA 1
ATOM 1445 C C . TYR A 1 181 ? 20.270 14.653 16.537 1.00 9.06 181 TYR A C 1
ATOM 1446 O O . TYR A 1 181 ? 21.490 14.849 16.654 1.00 9.45 181 TYR A O 1
ATOM 1455 N N . ILE A 1 182 ? 19.503 15.477 15.826 1.00 8.66 182 ILE A N 1
ATOM 1456 C CA . ILE A 1 182 ? 20.038 16.672 15.192 1.00 9.28 182 ILE A CA 1
ATOM 1457 C C . ILE A 1 182 ? 20.374 17.735 16.226 1.00 8.81 182 ILE A C 1
ATOM 1458 O O . ILE A 1 182 ? 21.444 18.367 16.159 1.00 9.70 182 ILE A O 1
ATOM 1463 N N . GLU A 1 183 ? 19.493 17.962 17.202 1.00 8.87 183 GLU A N 1
ATOM 1464 C CA . GLU A 1 183 ? 19.846 18.792 18.357 1.00 9.57 183 GLU A CA 1
ATOM 1465 C C . GLU A 1 183 ? 21.175 18.383 18.949 1.00 8.85 183 GLU A C 1
ATOM 1466 O O . GLU A 1 183 ? 22.060 19.201 19.254 1.00 10.17 183 GLU A O 1
ATOM 1472 N N . ASN A 1 184 ? 21.361 17.061 19.127 1.00 9.35 184 ASN A N 1
ATOM 1473 C CA . ASN A 1 184 ? 22.585 16.546 19.728 1.00 9.83 184 ASN A CA 1
ATOM 1474 C C . ASN A 1 184 ? 23.796 16.690 18.837 1.00 10.02 184 ASN A C 1
ATOM 1475 O O . ASN A 1 184 ? 24.898 16.900 19.350 1.00 10.68 184 ASN A O 1
ATOM 1480 N N . GLN A 1 185 ? 23.628 16.618 17.515 1.00 10.01 185 GLN A N 1
ATOM 1481 C CA . GLN A 1 185 ? 24.748 16.948 16.626 1.00 10.04 185 GLN A CA 1
ATOM 1482 C C . GLN A 1 185 ? 25.224 18.392 16.839 1.00 9.32 185 GLN A C 1
ATOM 1483 O O . GLN A 1 185 ? 26.422 18.654 16.876 1.00 10.43 185 GLN A O 1
ATOM 1489 N N . VAL A 1 186 ? 24.285 19.307 16.946 1.00 9.61 186 VAL A N 1
ATOM 1490 C CA . VAL A 1 186 ? 24.644 20.698 17.226 1.00 10.27 186 VAL A CA 1
ATOM 1491 C C . VAL A 1 186 ? 25.385 20.803 18.562 1.00 10.20 186 VAL A C 1
ATOM 1492 O O . VAL A 1 186 ? 26.425 21.441 18.677 1.00 10.86 186 VAL A O 1
ATOM 1496 N N . LYS A 1 187 ? 24.856 20.146 19.620 1.00 9.67 187 LYS A N 1
ATOM 1497 C CA . LYS A 1 187 ? 25.458 20.232 20.939 1.00 10.61 187 LYS A CA 1
ATOM 1498 C C . LYS A 1 187 ? 26.856 19.599 20.954 1.00 10.60 187 LYS A C 1
ATOM 1499 O O . LYS A 1 187 ? 27.780 20.181 21.555 1.00 11.70 187 LYS A O 1
ATOM 1505 N N . THR A 1 188 ? 27.043 18.457 20.316 1.00 11.12 188 THR A N 1
ATOM 1506 C CA . THR A 1 188 ? 28.330 17.764 20.285 1.00 12.13 188 THR A CA 1
ATOM 1507 C C . THR A 1 188 ? 29.354 18.646 19.599 1.00 12.00 188 THR A C 1
ATOM 1508 O O . THR A 1 188 ? 30.530 18.616 19.939 1.00 14.45 188 THR A O 1
ATOM 1512 N N . ASN A 1 189 ? 28.883 19.436 18.603 1.00 11.27 189 ASN A N 1
ATOM 1513 C CA . ASN A 1 189 ? 29.747 20.337 17.850 1.00 11.28 189 ASN A CA 1
ATOM 1514 C C . ASN A 1 189 ? 29.561 21.794 18.245 1.00 11.49 189 ASN A C 1
ATOM 1515 O O . ASN A 1 189 ? 29.756 22.661 17.399 1.00 11.96 189 ASN A O 1
ATOM 1520 N N . PHE A 1 190 ? 29.161 22.089 19.494 1.00 11.38 190 PHE A N 1
ATOM 1521 C CA . PHE A 1 190 ? 28.595 23.415 19.739 1.00 11.13 190 PHE A CA 1
ATOM 1522 C C . PHE A 1 190 ? 29.573 24.524 19.448 1.00 11.76 190 PHE A C 1
ATOM 1523 O O . PHE A 1 190 ? 29.159 25.602 18.956 1.00 12.69 190 PHE A O 1
ATOM 1531 N N . ASN A 1 191 ? 30.852 24.268 19.765 1.00 12.88 191 ASN A N 1
ATOM 1532 C CA . ASN A 1 191 ? 31.857 25.319 19.563 1.00 13.17 191 ASN A CA 1
ATOM 1533 C C . ASN A 1 191 ? 32.432 25.424 18.162 1.00 12.16 191 ASN A C 1
ATOM 1534 O O . ASN A 1 191 ? 33.395 26.211 17.982 1.00 13.66 191 ASN A O 1
ATOM 1539 N N . ARG A 1 192 ? 31.890 24.728 17.151 1.00 11.50 192 ARG A N 1
ATOM 1540 C CA . ARG A 1 192 ? 32.513 24.663 15.831 1.00 12.79 192 ARG A CA 1
ATOM 1541 C C . ARG A 1 192 ? 31.485 24.332 14.743 1.00 11.78 192 ARG A C 1
ATOM 1542 O O . ARG A 1 192 ? 30.385 23.837 14.959 1.00 13.11 192 ARG A O 1
ATOM 1550 N N . ALA A 1 193 ? 31.921 24.551 13.501 1.00 12.81 193 ALA A N 1
ATOM 1551 C CA . ALA A 1 193 ? 31.161 24.187 12.295 1.00 12.43 193 ALA A CA 1
ATOM 1552 C C . ALA A 1 193 ? 31.204 22.677 12.117 1.00 11.07 193 ALA A C 1
ATOM 1553 O O . ALA A 1 193 ? 32.169 22.040 12.519 1.00 13.41 193 ALA A O 1
ATOM 1555 N N . PHE A 1 194 ? 30.141 22.120 11.502 1.00 11.52 194 PHE A N 1
ATOM 1556 C CA . PHE A 1 194 ? 30.129 20.689 11.163 1.00 11.51 194 PHE A CA 1
ATOM 1557 C C . PHE A 1 194 ? 29.272 20.435 9.948 1.00 11.71 194 PHE A C 1
ATOM 1558 O O . PHE A 1 194 ? 28.436 21.226 9.556 1.00 12.39 194 PHE A O 1
ATOM 1566 N N . ASN A 1 195 ? 29.474 19.306 9.293 1.00 13.12 195 ASN A N 1
ATOM 1567 C CA . ASN A 1 195 ? 28.704 18.946 8.102 1.00 13.10 195 ASN A CA 1
ATOM 1568 C C . ASN A 1 195 ? 27.643 17.899 8.445 1.00 13.01 195 ASN A C 1
ATOM 1569 O O . ASN A 1 195 ? 27.980 16.937 9.096 1.00 16.59 195 ASN A O 1
ATOM 1574 N N . PRO A 1 196 ? 26.422 18.071 8.006 1.00 11.25 196 PRO A N 1
ATOM 1575 C CA . PRO A 1 196 ? 25.372 17.093 8.363 1.00 12.63 196 PRO A CA 1
ATOM 1576 C C . PRO A 1 196 ? 25.690 15.731 7.761 1.00 12.17 196 PRO A C 1
ATOM 1577 O O . PRO A 1 196 ? 25.909 15.563 6.556 1.00 13.23 196 PRO A O 1
ATOM 1581 N N . ASN A 1 197 ? 25.699 14.726 8.660 1.00 11.22 197 ASN A N 1
ATOM 1582 C CA . ASN A 1 197 ? 26.089 13.351 8.249 1.00 10.54 197 ASN A CA 1
ATOM 1583 C C . ASN A 1 197 ? 24.949 12.634 7.613 1.00 9.88 197 ASN A C 1
ATOM 1584 O O . ASN A 1 197 ? 23.819 13.127 7.543 1.00 10.39 197 ASN A O 1
ATOM 1589 N N . PRO A 1 198 ? 25.178 11.418 7.070 1.00 10.22 198 PRO A N 1
ATOM 1590 C CA . PRO A 1 198 ? 24.113 10.688 6.382 1.00 11.11 198 PRO A CA 1
ATOM 1591 C C . PRO A 1 198 ? 22.878 10.415 7.231 1.00 10.29 198 PRO A C 1
ATOM 1592 O O . PRO A 1 198 ? 21.782 10.302 6.690 1.00 10.74 198 PRO A O 1
ATOM 1596 N N . LYS A 1 199 ? 23.050 10.235 8.538 1.00 9.84 199 LYS A N 1
ATOM 1597 C CA . LYS A 1 199 ? 21.923 9.966 9.414 1.00 9.96 199 LYS A CA 1
ATOM 1598 C C . LYS A 1 199 ? 21.079 11.251 9.594 1.00 9.35 199 LYS A C 1
ATOM 1599 O O . LYS A 1 199 ? 19.854 11.183 9.607 1.00 9.52 199 LYS A O 1
ATOM 1605 N N . VAL A 1 200 ? 21.724 12.399 9.762 1.00 9.54 200 VAL A N 1
ATOM 1606 C CA . VAL A 1 200 ? 20.996 13.680 9.772 1.00 10.03 200 VAL A CA 1
ATOM 1607 C C . VAL A 1 200 ? 20.106 13.797 8.549 1.00 9.33 200 VAL A C 1
ATOM 1608 O O . VAL A 1 200 ? 18.930 14.078 8.635 1.00 9.51 200 VAL A O 1
ATOM 1612 N N . LEU A 1 201 ? 20.692 13.550 7.351 1.00 9.29 201 LEU A N 1
ATOM 1613 C CA . LEU A 1 201 ? 19.951 13.718 6.121 1.00 10.57 201 LEU A CA 1
ATOM 1614 C C . LEU A 1 201 ? 18.825 12.730 6.028 1.00 9.31 201 LEU A C 1
ATOM 1615 O O . LEU A 1 201 ? 17.717 13.060 5.590 1.00 9.89 201 LEU A O 1
ATOM 1620 N N . SER A 1 202 ? 19.089 11.467 6.396 1.00 9.90 202 SER A N 1
ATOM 1621 C CA . SER A 1 202 ? 18.097 10.408 6.359 1.00 9.42 202 SER A CA 1
ATOM 1622 C C . SER A 1 202 ? 16.901 10.663 7.272 1.00 8.27 202 SER A C 1
ATOM 1623 O O . SER A 1 202 ? 15.747 10.520 6.887 1.00 9.43 202 SER A O 1
ATOM 1626 N N . LEU A 1 203 ? 17.195 11.099 8.496 1.00 8.77 203 LEU A N 1
ATOM 1627 C CA . LEU A 1 203 ? 16.106 11.478 9.404 1.00 8.81 203 LEU A CA 1
ATOM 1628 C C . LEU A 1 203 ? 15.277 12.610 8.846 1.00 8.01 203 LEU A C 1
ATOM 1629 O O . LEU A 1 203 ? 14.033 12.528 8.772 1.00 8.70 203 LEU A O 1
ATOM 1634 N N . GLU A 1 204 ? 15.940 13.681 8.362 1.00 8.66 204 GLU A N 1
ATOM 1635 C CA . GLU A 1 204 ? 15.204 14.809 7.798 1.00 9.17 204 GLU A CA 1
ATOM 1636 C C . GLU A 1 204 ? 14.243 14.352 6.687 1.00 9.11 204 GLU A C 1
ATOM 1637 O O . GLU A 1 204 ? 13.122 14.808 6.610 1.00 9.77 204 GLU A O 1
ATOM 1643 N N . GLU A 1 205 ? 14.744 13.465 5.802 1.00 9.13 205 GLU A N 1
ATOM 1644 C CA . GLU A 1 205 ? 13.978 13.043 4.627 1.00 9.91 205 GLU A CA 1
ATOM 1645 C C . GLU A 1 205 ? 12.867 12.062 4.949 1.00 9.47 205 GLU A C 1
ATOM 1646 O O . GLU A 1 205 ? 11.994 11.848 4.114 1.00 13.38 205 GLU A O 1
ATOM 1652 N N . ASN A 1 206 ? 12.909 11.460 6.138 1.00 9.01 206 ASN A N 1
ATOM 1653 C CA . ASN A 1 206 ? 11.987 10.357 6.465 1.00 8.95 206 ASN A CA 1
ATOM 1654 C C . ASN A 1 206 ? 11.104 10.660 7.680 1.00 8.63 206 ASN A C 1
ATOM 1655 O O . ASN A 1 206 ? 10.472 9.714 8.175 1.00 9.14 206 ASN A O 1
ATOM 1660 N N . TRP A 1 207 ? 11.051 11.919 8.112 1.00 9.32 207 TRP A N 1
ATOM 1661 C CA . TRP A 1 207 ? 10.255 12.217 9.341 1.00 9.25 207 TRP A CA 1
ATOM 1662 C C . TRP A 1 207 ? 8.804 11.763 9.231 1.00 9.11 207 TRP A C 1
ATOM 1663 O O . TRP A 1 207 ? 8.257 11.233 10.206 1.00 9.66 207 TRP A O 1
ATOM 1674 N N . GLY A 1 208 ? 8.173 11.956 8.064 1.00 9.69 208 GLY A N 1
ATOM 1675 C CA . GLY A 1 208 ? 6.793 11.529 7.906 1.00 10.40 208 GLY A CA 1
ATOM 1676 C C . GLY A 1 208 ? 6.639 10.034 8.081 1.00 9.52 208 GLY A C 1
ATOM 1677 O O . GLY A 1 208 ? 5.776 9.541 8.814 1.00 10.30 208 GLY A O 1
ATOM 1678 N N . LYS A 1 209 ? 7.467 9.292 7.379 1.00 9.78 209 LYS A N 1
ATOM 1679 C CA . LYS A 1 209 ? 7.436 7.815 7.484 1.00 9.85 209 LYS A CA 1
ATOM 1680 C C . LYS A 1 209 ? 7.748 7.335 8.902 1.00 9.47 209 LYS A C 1
ATOM 1681 O O . LYS A 1 209 ? 7.104 6.407 9.366 1.00 10.05 209 LYS A O 1
ATOM 1687 N N . ILE A 1 210 ? 8.714 7.956 9.556 1.00 8.99 210 ILE A N 1
ATOM 1688 C CA . ILE A 1 210 ? 9.090 7.550 10.905 1.00 9.02 210 ILE A CA 1
ATOM 1689 C C . ILE A 1 210 ? 7.927 7.799 11.844 1.00 8.78 210 ILE A C 1
ATOM 1690 O O . ILE A 1 210 ? 7.592 6.971 12.707 1.00 10.13 210 ILE A O 1
ATOM 1695 N N . SER A 1 211 ? 7.308 8.983 11.741 1.00 9.36 211 SER A N 1
ATOM 1696 C CA . SER A 1 211 ? 6.209 9.366 12.639 1.00 10.01 211 SER A CA 1
ATOM 1697 C C . SER A 1 211 ? 5.032 8.408 12.502 1.00 10.03 211 SER A C 1
ATOM 1698 O O . SER A 1 211 ? 4.435 7.965 13.506 1.00 10.99 211 SER A O 1
ATOM 1701 N N . LEU A 1 212 ? 4.710 8.050 11.259 1.00 10.03 212 LEU A N 1
ATOM 1702 C CA . LEU A 1 212 ? 3.646 7.098 10.976 1.00 10.38 212 LEU A CA 1
ATOM 1703 C C . LEU A 1 212 ? 3.974 5.739 11.562 1.00 9.97 212 LEU A C 1
ATOM 1704 O O . LEU A 1 212 ? 3.138 5.080 12.177 1.00 11.25 212 LEU A O 1
ATOM 1709 N N . ALA A 1 213 ? 5.207 5.290 11.372 1.00 10.35 213 ALA A N 1
ATOM 1710 C CA . ALA A 1 213 ? 5.613 3.981 11.877 1.00 10.75 213 ALA A CA 1
ATOM 1711 C C . ALA A 1 213 ? 5.517 3.929 13.406 1.00 10.19 213 ALA A C 1
ATOM 1712 O O . ALA A 1 213 ? 5.107 2.919 13.958 1.00 11.63 213 ALA A O 1
ATOM 1714 N N . ILE A 1 214 ? 5.938 4.986 14.095 1.00 10.31 214 ILE A N 1
ATOM 1715 C CA . ILE A 1 214 ? 5.856 4.995 15.553 1.00 10.63 214 ILE A CA 1
ATOM 1716 C C . ILE A 1 214 ? 4.397 5.024 15.999 1.00 11.37 214 ILE A C 1
ATOM 1717 O O . ILE A 1 214 ? 3.979 4.244 16.897 1.00 13.00 214 ILE A O 1
ATOM 1722 N N . HIS A 1 215 ? 3.570 5.858 15.390 1.00 12.62 215 HIS A N 1
ATOM 1723 C CA . HIS A 1 215 ? 2.140 5.914 15.700 1.00 12.73 215 HIS A CA 1
ATOM 1724 C C . HIS A 1 215 ? 1.481 4.558 15.513 1.00 14.03 215 HIS A C 1
ATOM 1725 O O . HIS A 1 215 ? 0.634 4.137 16.311 1.00 16.32 215 HIS A O 1
ATOM 1732 N N . ASN A 1 216 ? 1.863 3.846 14.443 1.00 12.84 216 ASN A N 1
ATOM 1733 C CA . ASN A 1 216 ? 1.198 2.573 14.134 1.00 13.77 216 ASN A CA 1
ATOM 1734 C C . ASN A 1 216 ? 1.792 1.395 14.872 1.00 13.50 216 ASN A C 1
ATOM 1735 O O . ASN A 1 216 ? 1.202 0.299 14.815 1.00 16.74 216 ASN A O 1
ATOM 1740 N N . ALA A 1 217 ? 2.893 1.525 15.586 1.00 12.56 217 ALA A N 1
ATOM 1741 C CA . ALA A 1 217 ? 3.560 0.384 16.163 1.00 13.52 217 ALA A CA 1
ATOM 1742 C C . ALA A 1 217 ? 2.716 -0.212 17.304 1.00 13.61 217 ALA A C 1
ATOM 1743 O O . ALA A 1 217 ? 2.160 0.499 18.151 1.00 14.93 217 ALA A O 1
ATOM 1745 N N . LYS A 1 218 ? 2.670 -1.540 17.301 1.00 15.22 218 LYS A N 1
ATOM 1746 C CA . LYS A 1 218 ? 1.931 -2.272 18.314 1.00 15.86 218 LYS A CA 1
ATOM 1747 C C . LYS A 1 218 ? 2.934 -2.971 19.242 1.00 14.24 218 LYS A C 1
ATOM 1748 O O . LYS A 1 218 ? 3.829 -3.664 18.777 1.00 15.14 218 LYS A O 1
ATOM 1754 N N . ASN A 1 219 ? 2.731 -2.769 20.530 1.00 15.20 219 ASN A N 1
ATOM 1755 C CA . ASN A 1 219 ? 3.649 -3.344 21.531 1.00 16.02 219 ASN A CA 1
ATOM 1756 C C . ASN A 1 219 ? 5.108 -3.069 21.167 1.00 14.49 219 ASN A C 1
ATOM 1757 O O . ASN A 1 219 ? 6.006 -3.922 21.371 1.00 16.03 219 ASN A O 1
ATOM 1762 N N . GLY A 1 220 ? 5.383 -1.860 20.676 1.00 13.59 220 GLY A N 1
ATOM 1763 C CA . GLY A 1 220 ? 6.718 -1.389 20.431 1.00 13.46 220 GLY A CA 1
ATOM 1764 C C . GLY A 1 220 ? 7.357 -1.895 19.129 1.00 12.99 220 GLY A C 1
ATOM 1765 O O . GLY A 1 220 ? 8.520 -1.545 18.903 1.00 15.63 220 GLY A O 1
ATOM 1766 N N . ALA A 1 221 ? 6.620 -2.696 18.356 1.00 13.11 221 ALA A N 1
ATOM 1767 C CA . ALA A 1 221 ? 7.127 -3.293 17.124 1.00 12.79 221 ALA A CA 1
ATOM 1768 C C . ALA A 1 221 ? 6.553 -2.555 15.928 1.00 12.29 221 ALA A C 1
ATOM 1769 O O . ALA A 1 221 ? 5.337 -2.372 15.821 1.00 13.85 221 ALA A O 1
ATOM 1771 N N . LEU A 1 222 ? 7.407 -2.077 15.025 1.00 12.06 222 LEU A N 1
ATOM 1772 C CA . LEU A 1 222 ? 6.924 -1.458 13.799 1.00 11.82 222 LEU A CA 1
ATOM 1773 C C . LEU A 1 222 ? 6.192 -2.490 12.958 1.00 12.98 222 LEU A C 1
ATOM 1774 O O . LEU A 1 222 ? 6.683 -3.602 12.769 1.00 16.71 222 LEU A O 1
ATOM 1779 N N . THR A 1 223 ? 5.057 -2.082 12.362 1.00 13.49 223 THR A N 1
ATOM 1780 C CA . THR A 1 223 ? 4.309 -3.008 11.512 1.00 15.39 223 THR A CA 1
ATOM 1781 C C . THR A 1 223 ? 5.128 -3.403 10.287 1.00 14.04 223 THR A C 1
ATOM 1782 O O . THR A 1 223 ? 5.059 -4.531 9.810 1.00 18.20 223 THR A O 1
ATOM 1786 N N . SER A 1 224 ? 5.848 -2.441 9.716 1.00 13.01 224 SER A N 1
ATOM 1787 C CA . SER A 1 224 ? 6.718 -2.590 8.557 1.00 14.55 224 SER A CA 1
ATOM 1788 C C . SER A 1 224 ? 8.043 -1.914 8.907 1.00 15.03 224 SER A C 1
ATOM 1789 O O . SER A 1 224 ? 8.075 -0.741 9.253 1.00 18.01 224 SER A O 1
ATOM 1792 N N . PRO A 1 225 ? 9.124 -2.661 8.822 1.00 14.33 225 PRO A N 1
ATOM 1793 C CA . PRO A 1 225 ? 10.419 -2.053 9.187 1.00 15.48 225 PRO A CA 1
ATOM 1794 C C . PRO A 1 225 ? 10.720 -0.854 8.326 1.00 12.76 225 PRO A C 1
ATOM 1795 O O . PRO A 1 225 ? 10.297 -0.771 7.158 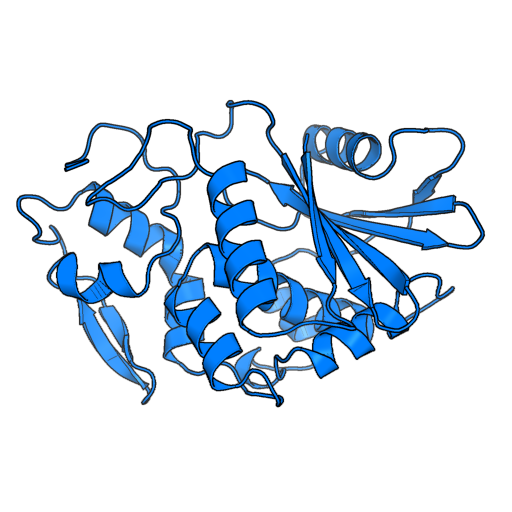1.00 17.33 225 PRO A O 1
ATOM 1799 N N A LEU A 1 226 ? 11.525 0.034 8.858 0.55 12.81 226 LEU A N 1
ATOM 1800 N N B LEU A 1 226 ? 11.391 0.145 8.892 0.45 11.63 226 LEU A N 1
ATOM 1801 C CA A LEU A 1 226 ? 11.788 1.250 8.080 0.55 11.91 226 LEU A CA 1
ATOM 1802 C CA B LEU A 1 226 ? 11.940 1.360 8.326 0.45 10.55 226 LEU A CA 1
ATOM 1803 C C A LEU A 1 226 ? 13.275 1.371 7.915 0.55 10.40 226 LEU A C 1
ATOM 1804 C C B LEU A 1 226 ? 13.342 1.016 7.852 0.45 10.03 226 LEU A C 1
ATOM 1805 O O A LEU A 1 226 ? 14.030 1.347 8.880 0.55 12.15 226 LEU A O 1
ATOM 1806 O O B LEU A 1 226 ? 14.115 0.322 8.507 0.45 10.54 226 LEU A O 1
ATOM 1815 N N . GLU A 1 227 ? 13.734 1.491 6.681 1.00 11.23 227 GLU A N 1
ATOM 1816 C CA . GLU A 1 227 ? 15.154 1.487 6.325 1.00 10.07 227 GLU A CA 1
ATOM 1817 C C . GLU A 1 227 ? 15.647 2.924 6.150 1.00 11.01 227 GLU A C 1
ATOM 1818 O O . GLU A 1 227 ? 15.233 3.690 5.235 1.00 13.59 227 GLU A O 1
ATOM 1824 N N . LEU A 1 228 ? 16.575 3.285 6.997 1.00 10.54 228 LEU A N 1
ATOM 1825 C CA . LEU A 1 228 ? 17.204 4.596 7.096 1.00 9.85 228 LEU A CA 1
ATOM 1826 C C . LEU A 1 228 ? 18.688 4.419 6.895 1.00 9.94 228 LEU A C 1
ATOM 1827 O O . LEU A 1 228 ? 19.179 3.370 6.430 1.00 11.56 228 LEU A O 1
ATOM 1832 N N . LYS A 1 229 ? 19.483 5.421 7.228 1.00 11.10 229 LYS A N 1
ATOM 1833 C CA . LYS A 1 229 ? 20.936 5.404 7.222 1.00 11.13 229 LYS A CA 1
ATOM 1834 C C . LYS A 1 229 ? 21.499 5.726 8.617 1.00 10.61 229 LYS A C 1
ATOM 1835 O O . LYS A 1 229 ? 21.041 6.617 9.303 1.00 12.41 229 LYS A O 1
ATOM 1841 N N . ASN A 1 230 ? 22.522 4.935 8.955 1.00 10.69 230 ASN A N 1
ATOM 1842 C CA . ASN A 1 230 ? 23.398 5.275 10.073 1.00 11.06 230 ASN A CA 1
ATOM 1843 C C . ASN A 1 230 ? 24.358 6.386 9.677 1.00 10.54 230 ASN A C 1
ATOM 1844 O O . ASN A 1 230 ? 24.561 6.700 8.512 1.00 10.74 230 ASN A O 1
ATOM 1849 N N . ALA A 1 231 ? 25.048 6.958 10.689 1.00 10.44 231 ALA A N 1
ATOM 1850 C CA . ALA A 1 231 ? 26.000 8.052 10.441 1.00 10.57 231 ALA A CA 1
ATOM 1851 C C . ALA A 1 231 ? 27.188 7.623 9.585 1.00 11.33 231 ALA A C 1
ATOM 1852 O O . ALA A 1 231 ? 27.787 8.508 8.930 1.00 12.73 231 ALA A O 1
ATOM 1854 N N . ASP A 1 232 ? 27.514 6.331 9.576 1.00 12.32 232 ASP A N 1
ATOM 1855 C CA . ASP A 1 232 ? 28.600 5.844 8.712 1.00 13.70 232 ASP A CA 1
ATOM 1856 C C . ASP A 1 232 ? 28.089 5.415 7.334 1.00 13.65 232 ASP A C 1
ATOM 1857 O O . ASP A 1 232 ? 28.834 4.748 6.574 1.00 14.41 232 ASP A O 1
ATOM 1862 N N . ASP A 1 233 ? 26.870 5.742 6.954 1.00 11.82 233 ASP A N 1
ATOM 1863 C CA . ASP A 1 233 ? 26.256 5.535 5.657 1.00 11.76 233 ASP A CA 1
ATOM 1864 C C . ASP A 1 233 ? 25.890 4.077 5.438 1.00 11.64 233 ASP A C 1
ATOM 1865 O O . ASP A 1 233 ? 25.564 3.739 4.287 1.00 12.62 233 ASP A O 1
ATOM 1870 N N . THR A 1 234 ? 25.864 3.270 6.498 1.00 11.87 234 THR A N 1
ATOM 1871 C CA . THR A 1 234 ? 25.323 1.903 6.375 1.00 11.61 234 THR A CA 1
ATOM 1872 C C . THR A 1 234 ? 23.819 1.916 6.577 1.00 10.80 234 THR A C 1
ATOM 1873 O O . THR A 1 234 ? 23.265 2.817 7.228 1.00 10.90 234 THR A O 1
ATOM 1877 N N . LYS A 1 235 ? 23.107 0.921 6.040 1.00 10.84 235 LYS A N 1
ATOM 1878 C CA . LYS A 1 235 ? 21.662 0.843 6.212 1.00 11.68 235 LYS A CA 1
ATOM 1879 C C . LYS A 1 235 ? 21.327 0.629 7.690 1.00 10.77 235 LYS A C 1
ATOM 1880 O O . LYS A 1 235 ? 22.005 -0.092 8.399 1.00 11.46 235 LYS A O 1
ATOM 1886 N N . TRP A 1 236 ? 20.209 1.247 8.095 1.00 10.44 236 TRP A N 1
ATOM 1887 C CA . TRP A 1 236 ? 19.682 1.099 9.441 1.00 10.53 236 TRP A CA 1
ATOM 1888 C C . TRP A 1 236 ? 18.250 0.595 9.299 1.00 9.78 236 TRP A C 1
ATOM 1889 O O . TRP A 1 236 ? 17.345 1.354 8.903 1.00 11.19 236 TRP A O 1
ATOM 1900 N N . ILE A 1 237 ? 18.036 -0.678 9.587 1.00 10.90 237 ILE A N 1
ATOM 1901 C CA . ILE A 1 237 ? 16.681 -1.259 9.479 1.00 10.82 237 ILE A CA 1
ATOM 1902 C C . ILE A 1 237 ? 16.052 -1.180 10.863 1.00 10.97 237 ILE A C 1
ATOM 1903 O O . ILE A 1 237 ? 16.496 -1.874 11.800 1.00 15.39 237 ILE A O 1
ATOM 1908 N N . VAL A 1 238 ? 15.083 -0.286 11.009 1.00 10.77 238 VAL A N 1
ATOM 1909 C CA . VAL A 1 238 ? 14.445 -0.018 12.304 1.00 10.28 238 VAL A CA 1
ATOM 1910 C C . VAL A 1 238 ? 13.287 -0.979 12.472 1.00 9.87 238 VAL A C 1
ATOM 1911 O O . VAL A 1 238 ? 12.377 -1.007 11.625 1.00 10.46 238 VAL A O 1
ATOM 1915 N N . LEU A 1 239 ? 13.324 -1.759 13.560 1.00 10.30 239 LEU A N 1
ATOM 1916 C CA . LEU A 1 239 ? 12.339 -2.784 13.871 1.00 10.40 239 LEU A CA 1
ATOM 1917 C C . LEU A 1 239 ? 11.407 -2.397 15.019 1.00 9.65 239 LEU A C 1
ATOM 1918 O O . LEU A 1 239 ? 10.271 -2.876 15.043 1.00 10.34 239 LEU A O 1
ATOM 1923 N N . ARG A 1 240 ? 11.906 -1.595 15.940 1.00 10.61 240 ARG A N 1
ATOM 1924 C CA . ARG A 1 240 ? 11.208 -1.301 17.182 1.00 10.39 240 ARG A CA 1
ATOM 1925 C C . ARG A 1 240 ? 11.289 0.182 17.487 1.00 9.76 240 ARG A C 1
ATOM 1926 O O . ARG A 1 240 ? 12.251 0.867 17.174 1.00 10.22 240 ARG A O 1
ATOM 1934 N N . VAL A 1 241 ? 10.264 0.653 18.207 1.00 9.62 241 VAL A N 1
ATOM 1935 C CA . VAL A 1 241 ? 10.239 2.040 18.610 1.00 10.02 241 VAL A CA 1
ATOM 1936 C C . VAL A 1 241 ? 11.453 2.393 19.450 1.00 9.74 241 VAL A C 1
ATOM 1937 O O . VAL A 1 241 ? 12.026 3.488 19.288 1.00 9.94 241 VAL A O 1
ATOM 1941 N N . ASP A 1 242 ? 11.886 1.522 20.336 1.00 9.79 242 ASP A N 1
ATOM 1942 C CA . ASP A 1 242 ? 13.002 1.889 21.249 1.00 10.25 242 ASP A CA 1
ATOM 1943 C C . ASP A 1 242 ? 14.326 2.124 20.532 1.00 10.26 242 ASP A C 1
ATOM 1944 O O . ASP A 1 242 ? 15.217 2.741 21.111 1.00 13.32 242 ASP A O 1
ATOM 1949 N N . GLU A 1 243 ? 14.447 1.703 19.283 1.00 10.73 243 GLU A N 1
ATOM 1950 C CA . GLU A 1 243 ? 15.631 1.886 18.482 1.00 12.55 243 GLU A CA 1
ATOM 1951 C C . GLU A 1 243 ? 15.752 3.297 17.937 1.00 12.28 243 GLU A C 1
ATOM 1952 O O . GLU A 1 243 ? 16.813 3.759 17.582 1.00 16.86 243 GLU A O 1
ATOM 1958 N N . ILE A 1 244 ? 14.591 3.977 17.803 1.00 10.15 244 ILE A N 1
ATOM 1959 C CA . ILE A 1 244 ? 14.554 5.280 17.152 1.00 9.95 244 ILE A CA 1
ATOM 1960 C C . ILE A 1 244 ? 14.014 6.374 18.101 1.00 8.86 244 ILE A C 1
ATOM 1961 O O . ILE A 1 244 ? 14.352 7.549 17.906 1.00 9.05 244 ILE A O 1
ATOM 1966 N N . LYS A 1 245 ? 13.263 6.046 19.141 1.00 9.59 245 LYS A N 1
ATOM 1967 C CA . LYS A 1 245 ? 12.725 7.062 20.058 1.00 9.60 245 LYS A CA 1
ATOM 1968 C C . LYS A 1 245 ? 13.793 8.003 20.567 1.00 9.42 245 LYS A C 1
ATOM 1969 O O . LYS A 1 245 ? 13.525 9.208 20.637 1.00 9.49 245 LYS A O 1
ATOM 1975 N N . PRO A 1 246 ? 14.981 7.534 20.939 1.00 9.68 246 PRO A N 1
ATOM 1976 C CA . PRO A 1 246 ? 15.966 8.509 21.473 1.00 11.20 246 PRO A CA 1
ATOM 1977 C C . PRO A 1 246 ? 16.322 9.650 20.521 1.00 9.82 246 PRO A C 1
ATOM 1978 O O . PRO A 1 246 ? 16.725 10.750 20.920 1.00 11.41 246 PRO A O 1
ATOM 1982 N N . ASP A 1 247 ? 16.174 9.389 19.202 1.00 8.68 247 ASP A N 1
ATOM 1983 C CA . ASP A 1 247 ? 16.484 10.402 18.205 1.00 8.84 247 ASP A CA 1
ATOM 1984 C C . ASP A 1 247 ? 15.332 11.371 17.926 1.00 8.78 247 ASP A C 1
ATOM 1985 O O . ASP A 1 247 ? 15.549 12.349 17.203 1.00 9.19 247 ASP A O 1
ATOM 1990 N N . MET A 1 248 ? 14.163 11.068 18.481 1.00 8.79 248 MET A N 1
ATOM 1991 C CA . MET A 1 248 ? 12.958 11.845 18.152 1.00 8.92 248 MET A CA 1
ATOM 1992 C C . MET A 1 248 ? 12.676 12.947 19.163 1.00 8.83 248 MET A C 1
ATOM 1993 O O . MET A 1 248 ? 12.678 12.725 20.375 1.00 10.50 248 MET A O 1
ATOM 1998 N N . GLY A 1 249 ? 12.381 14.145 18.657 1.00 9.75 249 GLY A N 1
ATOM 1999 C CA . GLY A 1 249 ? 11.852 15.252 19.401 1.00 9.47 249 GLY A CA 1
ATOM 2000 C C . GLY A 1 249 ? 10.362 15.471 19.298 1.00 9.59 249 GLY A C 1
ATOM 2001 O O . GLY A 1 249 ? 9.689 15.799 20.290 1.00 11.17 249 GLY A O 1
ATOM 2002 N N . LEU A 1 250 ? 9.820 15.340 18.100 1.00 9.65 250 LEU A N 1
ATOM 2003 C CA . LEU A 1 250 ? 8.408 15.554 17.803 1.00 10.16 250 LEU A CA 1
ATOM 2004 C C . LEU A 1 250 ? 7.972 14.582 16.712 1.00 10.26 250 LEU A C 1
ATOM 2005 O O . LEU A 1 250 ? 8.748 14.335 15.775 1.00 11.01 250 LEU A O 1
ATOM 2010 N N . LEU A 1 251 ? 6.771 14.084 16.804 1.00 11.22 251 LEU A N 1
ATOM 2011 C CA . LEU A 1 251 ? 6.143 13.330 15.738 1.00 11.33 251 LEU A CA 1
ATOM 2012 C C . LEU A 1 251 ? 5.289 14.225 14.884 1.00 10.42 251 LEU A C 1
ATOM 2013 O O . LEU A 1 251 ? 4.520 15.070 15.360 1.00 11.73 251 LEU A O 1
ATOM 2018 N N . ASN A 1 252 ? 5.345 14.000 13.579 1.00 11.08 252 ASN A N 1
ATOM 2019 C CA . ASN A 1 252 ? 4.387 14.592 12.631 1.00 11.72 252 ASN A CA 1
ATOM 2020 C C . ASN A 1 252 ? 2.995 14.154 12.997 1.00 11.79 252 ASN A C 1
ATOM 2021 O O . ASN A 1 252 ? 2.821 13.048 13.547 1.00 12.65 252 ASN A O 1
ATOM 2026 N N . TYR A 1 253 ? 2.005 15.018 12.764 1.00 13.84 253 TYR A N 1
ATOM 2027 C CA . TYR A 1 253 ? 0.640 14.648 13.074 1.00 13.95 253 TYR A CA 1
ATOM 2028 C C . TYR A 1 253 ? 0.184 13.435 12.282 1.00 14.69 253 TYR A C 1
ATOM 2029 O O . TYR A 1 253 ? 0.324 13.379 11.034 1.00 16.41 253 TYR A O 1
ATOM 2038 N N . VAL A 1 254 ? -0.369 12.493 13.018 1.00 13.97 254 VAL A N 1
ATOM 2039 C CA . VAL A 1 254 ? -0.960 11.293 12.440 1.00 15.10 254 VAL A CA 1
ATOM 2040 C C . VAL A 1 254 ? -2.312 11.077 13.132 1.00 16.74 254 VAL A C 1
ATOM 2041 O O . VAL A 1 254 ? -2.347 11.014 14.371 1.00 18.23 254 VAL A O 1
ATOM 2045 N N . SER A 1 255 ? -3.417 10.995 12.385 1.00 17.34 255 SER A N 1
ATOM 2046 C CA . SER A 1 255 ? -4.737 10.898 13.007 1.00 22.22 255 SER A CA 1
ATOM 2047 C C . SER A 1 255 ? -4.955 9.536 13.645 1.00 22.74 255 SER A C 1
ATOM 2048 O O . SER A 1 255 ? -4.316 8.542 13.263 1.00 20.92 255 SER A O 1
ATOM 2051 N N . GLY A 1 256 ? -5.857 9.382 14.586 1.00 24.47 256 GLY A N 1
ATOM 2052 C CA . GLY A 1 256 ? -6.243 8.126 15.205 1.00 22.58 256 GLY A CA 1
ATOM 2053 C C . GLY A 1 256 ? -5.445 7.873 16.469 1.00 25.50 256 GLY A C 1
ATOM 2054 O O . GLY A 1 256 ? -4.481 8.596 16.751 1.00 23.05 256 GLY A O 1
ATOM 2055 N N . THR A 1 257 ? -5.869 6.871 17.230 1.00 24.28 257 THR A N 1
ATOM 2056 C CA . THR A 1 257 ? -5.194 6.518 18.476 1.00 23.44 257 THR A CA 1
ATOM 2057 C C . THR A 1 257 ? -3.889 5.765 18.252 1.00 22.40 257 THR A C 1
ATOM 2058 O O . THR A 1 257 ? -3.658 5.053 17.274 1.00 22.49 257 THR A O 1
ATOM 2062 N N . CYS A 1 258 ? -3.012 5.914 19.220 1.00 23.11 258 CYS A N 1
ATOM 2063 C CA . CYS A 1 258 ? -1.769 5.151 19.322 1.00 19.48 258 CYS A CA 1
ATOM 2064 C C . CYS A 1 258 ? -1.511 4.846 20.780 1.00 19.27 258 CYS A C 1
ATOM 2065 O O . CYS A 1 258 ? -2.154 5.393 21.671 1.00 21.55 258 CYS A O 1
ATOM 2068 N N . GLN A 1 259 ? -0.498 4.000 21.013 1.00 19.43 259 GLN A N 1
ATOM 2069 C CA . GLN A 1 259 ? -0.016 3.761 22.375 1.00 20.45 25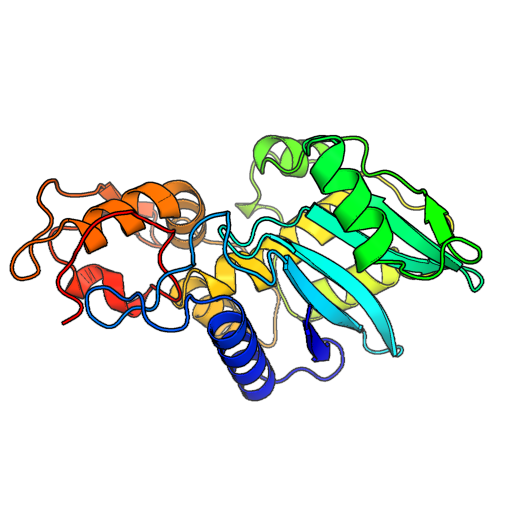9 GLN A CA 1
ATOM 2070 C C . GLN A 1 259 ? 0.642 5.040 22.867 1.00 22.05 259 GLN A C 1
ATOM 2071 O O . GLN A 1 259 ? 1.665 5.476 22.354 1.00 20.52 259 GLN A O 1
ATOM 2077 N N . THR A 1 260 ? 0.010 5.686 23.868 1.00 23.51 260 THR A N 1
ATOM 2078 C CA . THR A 1 260 ? 0.528 7.014 24.229 1.00 22.74 260 THR A CA 1
ATOM 2079 C C . THR A 1 260 ? 1.797 7.060 25.053 1.00 22.58 260 THR A C 1
ATOM 2080 O O . THR A 1 260 ? 2.569 8.050 24.908 1.00 20.42 260 THR A O 1
ATOM 2084 N N . THR A 1 261 ? 2.195 6.184 25.932 1.00 26.99 261 THR A N 1
ATOM 2085 C CA . THR A 1 261 ? 1.775 4.900 26.378 1.00 38.74 261 THR A CA 1
ATOM 2086 C C . THR A 1 261 ? 1.201 4.853 27.798 1.00 42.85 261 THR A C 1
ATOM 2087 O O . THR A 1 261 ? 1.762 5.504 28.679 1.00 59.45 261 THR A O 1
#

Foldseek 3Di:
DEEQEQELAPDDLVSLVVSLVVLLCVLFDPDDAFPQATAGDDCPDPPQWYWYWYAANVRFIKIWIAGSQQRDTQWIWAQAPQATETEGFPPDDPVVVVVSCCVSHVPPVRHHYDYPDHHDDQCTLCVLLVHNHQLPQWEASVVLNVLSVQDHNDPDDGSNSVSSNSSRCCQSRVLCSFWVQSSVVCNVQHPHIHGQAQQSVQCVVCLQVLLVQSQPDDPFFGPAWDWTADRVRDIDTHTGNVVGVNTGNYHRDDDDHGRSD

Nearest PDB structures (foldseek):
  2z4u-assembly1_A  TM=1.004E+00  e=5.296E-57  Phytolacca dioica
  2z53-assembly1_A  TM=1.001E+00  e=1.044E-53  Phytolacca dioica
  2q8w-assembly1_A  TM=9.937E-01  e=4.718E-48  unclassified
  1j1r-assembly1_A  TM=9.926E-01  e=2.909E-46  Phytolacca americana
  3le7-assembly2_B  TM=9.574E-01  e=2.652E-45  Phytolacca dioica

Secondary structure (DSSP, 8-state):
--EEEEESTT--HHHHHHHHHHHHHHHS-SS-EETTEEBPPPTTSSS-EEEEEEE-TTS-EEEEEEETTT--EEEEEEEETTEEEEEEBTTS-HHHHHHHHHHH---TTSEEE--B-S---HHHHHHHHT-SSGGGS-B-HHHHHHHHHHHTT-S---HHHHHHHHHHHIIIIIIHHH-HHHHHHHHHTTTS-BPPPHHHHHHHHHHHHHHHHHHH-BTTEEEEEEEEE-TTS-EEEEEEHHHHGGG-S-BPP--S-----

Sequence (261 aa):
VNTITFDVGNATINKYATFMESLRNEAKDPTLKCYGIPMLPDSNLTPKYVLVKLQDASSKTITLMLRRNNLYVMGYSDLYNGKCRYHIFNDISSTESTDVENTLCPNSNSREKKAINYNSQYSTLQNKAGVSSRSQVQLGIQILNSDIGKISGVSTFTDKTEAEFLLVAIQMVSEAARFKYIENQVKTNFNRAFNPNPKVLSLEENWGKISLAIHNAKNGALTSPLLELKNADDTKWIVLRVDEIKPDMGLLNYVSGTCQTT

CATH classification: 3.40.420.10 (+1 more: 4.10.470.10)

Radius of gyration: 18.13 Å; Cα contacts (8 Å, |Δi|>4): 528; chains: 1; bounding box: 39×54×34 Å